Protein AF-A0A957C5K9-F1 (afdb_monomer_lite)

Structure (mmCIF, N/CA/C/O backbone):
data_AF-A0A957C5K9-F1
#
_entry.id   AF-A0A957C5K9-F1
#
loop_
_atom_site.group_PDB
_atom_site.id
_atom_site.type_symbol
_atom_site.label_atom_id
_atom_site.label_alt_id
_atom_site.label_comp_id
_atom_site.label_asym_id
_atom_site.label_entity_id
_atom_site.label_seq_id
_atom_site.pdbx_PDB_ins_code
_atom_site.Cartn_x
_atom_site.Cartn_y
_atom_site.Cartn_z
_atom_site.occupancy
_atom_site.B_iso_or_equiv
_atom_site.auth_seq_id
_atom_site.auth_comp_id
_atom_site.auth_asym_id
_atom_site.auth_atom_id
_atom_site.pdbx_PDB_model_num
ATOM 1 N N . MET A 1 1 ? -28.177 -27.357 26.920 1.00 51.41 1 MET A N 1
ATOM 2 C CA . MET A 1 1 ? -28.245 -25.905 26.626 1.00 51.41 1 MET A CA 1
ATOM 3 C C . MET A 1 1 ? -26.889 -25.196 26.769 1.00 51.41 1 MET A C 1
ATOM 5 O O . MET A 1 1 ? -26.752 -24.109 26.233 1.00 51.41 1 MET A O 1
ATOM 9 N N . SER A 1 2 ? -25.872 -25.814 27.389 1.00 57.94 2 SER A N 1
ATOM 10 C CA . SER A 1 2 ? -24.494 -25.291 27.489 1.00 57.94 2 SER A CA 1
ATOM 11 C C . SER A 1 2 ? -23.661 -25.405 26.199 1.00 57.94 2 SER A C 1
ATOM 13 O O . SER A 1 2 ? -22.759 -24.606 25.978 1.00 57.94 2 SER A O 1
ATOM 15 N N . THR A 1 3 ? -23.990 -26.342 25.308 1.00 59.78 3 THR A N 1
ATOM 16 C CA . THR A 1 3 ? -23.179 -26.663 24.117 1.00 59.78 3 THR A CA 1
ATOM 17 C C . THR A 1 3 ? -23.211 -25.593 23.018 1.00 59.78 3 THR A C 1
ATOM 19 O O . THR A 1 3 ? -22.262 -25.472 22.250 1.00 59.78 3 THR A O 1
ATOM 22 N N . LEU A 1 4 ? -24.269 -24.775 22.947 1.00 53.22 4 LEU A N 1
ATOM 23 C CA . LEU A 1 4 ? -24.373 -23.679 21.971 1.00 53.22 4 LEU A CA 1
ATOM 24 C C . LEU A 1 4 ? -23.570 -22.439 22.382 1.00 53.22 4 LEU A C 1
ATOM 26 O O . LEU A 1 4 ? -22.994 -21.781 21.521 1.00 53.22 4 LEU A O 1
ATOM 30 N N . GLN A 1 5 ? -23.490 -22.130 23.680 1.00 55.09 5 GLN A N 1
ATOM 31 C CA . GLN A 1 5 ? -22.622 -21.052 24.165 1.00 55.09 5 GLN A CA 1
ATOM 32 C C . GLN A 1 5 ? -21.148 -21.414 23.974 1.00 55.09 5 GLN A C 1
ATOM 34 O O . GLN A 1 5 ? -20.368 -20.584 23.519 1.00 55.09 5 GLN A O 1
ATOM 39 N N . GLU A 1 6 ? -20.780 -22.668 24.231 1.00 53.88 6 GLU A N 1
ATOM 40 C CA . GLU A 1 6 ? -19.409 -23.148 24.057 1.00 53.88 6 GLU A CA 1
ATOM 41 C C . GLU A 1 6 ? -18.960 -23.107 22.583 1.00 53.88 6 GLU A C 1
ATOM 43 O O . GLU A 1 6 ? -17.854 -22.657 22.288 1.00 53.88 6 GLU A O 1
ATOM 48 N N . ALA A 1 7 ? -19.848 -23.435 21.636 1.00 55.22 7 ALA A N 1
ATOM 49 C CA . ALA A 1 7 ? -19.574 -23.331 20.197 1.00 55.22 7 ALA A CA 1
ATOM 50 C C . ALA A 1 7 ? -19.423 -21.881 19.686 1.00 55.22 7 ALA A C 1
ATOM 52 O O . ALA A 1 7 ? -18.694 -21.637 18.725 1.00 55.22 7 ALA A O 1
ATOM 53 N N . ILE A 1 8 ? -20.073 -20.903 20.327 1.00 52.47 8 ILE A N 1
ATOM 54 C CA . ILE A 1 8 ? -19.923 -19.474 19.991 1.00 52.47 8 ILE A CA 1
ATOM 55 C C . ILE A 1 8 ? -18.587 -18.918 20.518 1.00 52.47 8 ILE A C 1
ATOM 57 O O . ILE A 1 8 ? -18.039 -17.975 19.947 1.00 52.47 8 ILE A O 1
ATOM 61 N N . HIS A 1 9 ? -18.026 -19.511 21.575 1.00 53.16 9 HIS A N 1
ATOM 62 C CA . HIS A 1 9 ? -16.775 -19.054 22.182 1.00 53.16 9 HIS A CA 1
ATOM 63 C C . HIS A 1 9 ? -15.502 -19.641 21.549 1.00 53.16 9 HIS A C 1
ATOM 65 O O . HIS A 1 9 ? -14.434 -19.050 21.710 1.00 53.16 9 HIS A O 1
ATOM 71 N N . THR A 1 10 ? -15.577 -20.754 20.813 1.00 55.69 10 THR A N 1
ATOM 72 C CA . THR A 1 10 ? -14.383 -21.454 20.298 1.00 55.69 10 THR A CA 1
ATOM 73 C C . THR A 1 10 ? -13.853 -20.915 18.967 1.00 55.69 10 THR A C 1
ATOM 75 O O . THR A 1 10 ? -12.652 -21.017 18.702 1.00 55.69 10 THR A O 1
ATOM 78 N N . HIS A 1 11 ? -14.678 -20.257 18.146 1.00 55.53 11 HIS A N 1
ATOM 79 C CA . HIS A 1 11 ? -14.214 -19.652 16.895 1.00 55.53 11 HIS A CA 1
ATOM 80 C C . HIS A 1 11 ? -13.715 -18.213 17.095 1.00 55.53 11 HIS A C 1
ATOM 82 O O . HIS A 1 11 ? -14.386 -17.237 16.765 1.00 55.53 11 HIS A O 1
ATOM 88 N N . TYR A 1 12 ? -12.462 -18.065 17.542 1.00 54.81 12 TYR A N 1
ATOM 89 C CA . TYR A 1 12 ? -11.743 -16.776 17.545 1.00 54.81 12 TYR A CA 1
ATOM 90 C C . TYR A 1 12 ? -11.748 -16.077 16.170 1.00 54.81 12 TYR A C 1
ATOM 92 O O . TYR A 1 12 ? -11.656 -14.850 16.078 1.00 54.81 12 TYR A O 1
ATOM 100 N N . THR A 1 13 ? -11.863 -16.857 15.092 1.00 59.84 13 THR A N 1
ATOM 101 C CA . THR A 1 13 ? -11.887 -16.386 13.704 1.00 59.84 13 THR A CA 1
ATOM 102 C C . THR A 1 13 ? -13.227 -15.781 13.280 1.00 59.84 13 THR A C 1
ATOM 104 O O . THR A 1 13 ? -13.220 -14.877 12.432 1.00 59.84 13 THR A O 1
ATOM 107 N N . ASP A 1 14 ? -14.337 -16.207 13.895 1.00 66.94 14 ASP A N 1
ATOM 108 C CA . ASP A 1 14 ? -15.711 -15.771 13.603 1.00 66.94 14 ASP A CA 1
ATOM 109 C C . ASP A 1 14 ? -16.241 -14.822 14.674 1.00 66.94 14 ASP A C 1
ATOM 111 O O . ASP A 1 14 ? -17.331 -14.961 15.220 1.00 66.94 14 ASP A O 1
ATOM 115 N N . ASN A 1 15 ? -15.453 -13.787 14.956 1.00 72.12 15 ASN A N 1
ATOM 116 C CA . ASN A 1 15 ? -15.904 -12.708 15.814 1.00 72.12 15 ASN A CA 1
ATOM 117 C C . ASN A 1 15 ? -16.995 -11.881 15.084 1.00 72.12 15 ASN A C 1
ATOM 119 O O . ASN A 1 15 ? -16.695 -11.264 14.054 1.00 72.12 15 ASN A O 1
ATOM 123 N N . PRO A 1 16 ? -18.240 -11.791 15.594 1.00 75.69 16 PRO A N 1
ATOM 124 C CA . PRO A 1 16 ? -19.309 -11.013 14.957 1.00 75.69 16 PRO A CA 1
ATOM 125 C C . PRO A 1 16 ? -18.971 -9.517 14.845 1.00 75.69 16 PRO A C 1
ATOM 127 O O . PRO A 1 16 ? -19.389 -8.848 13.896 1.00 75.69 16 PRO A O 1
ATOM 130 N N . ILE A 1 17 ? -18.136 -8.997 15.752 1.00 76.69 17 ILE A N 1
ATOM 131 C CA . ILE A 1 17 ? -17.638 -7.613 15.720 1.00 76.69 17 ILE A CA 1
ATOM 132 C C . ILE A 1 17 ? -16.781 -7.388 14.468 1.00 76.69 17 ILE A C 1
ATOM 134 O O . ILE A 1 17 ? -16.929 -6.377 13.781 1.00 76.69 17 ILE A O 1
ATOM 138 N N . ARG A 1 18 ? -15.939 -8.368 14.111 1.00 78.94 18 ARG A N 1
ATOM 139 C CA . ARG A 1 18 ? -15.089 -8.316 12.912 1.00 78.94 18 ARG A CA 1
ATOM 140 C C . ARG A 1 18 ? -15.935 -8.197 11.643 1.00 78.94 18 ARG A C 1
ATOM 142 O O . ARG A 1 18 ? -15.620 -7.388 10.774 1.00 78.94 18 ARG A O 1
ATOM 149 N N . TRP A 1 19 ? -17.001 -8.989 11.531 1.00 78.44 19 TRP A N 1
ATOM 150 C CA . TRP A 1 19 ? -17.900 -8.971 10.371 1.00 78.44 19 TRP A CA 1
ATOM 151 C C . TRP A 1 19 ? -18.639 -7.644 10.223 1.00 78.44 19 TRP A C 1
ATOM 153 O O . TRP A 1 19 ? -18.680 -7.085 9.123 1.00 78.44 19 TRP A O 1
ATOM 163 N N . ARG A 1 20 ? -19.162 -7.105 11.332 1.00 81.88 20 ARG A N 1
ATOM 164 C CA . ARG A 1 20 ? -19.795 -5.782 11.353 1.00 81.88 20 ARG A CA 1
ATOM 165 C C . ARG A 1 20 ? -18.835 -4.708 10.843 1.00 81.88 20 ARG A C 1
ATOM 167 O O . ARG A 1 20 ? -19.221 -3.922 9.980 1.00 81.88 20 ARG A O 1
ATOM 174 N N . GLU A 1 21 ? -17.589 -4.731 11.309 1.00 80.44 21 GLU A N 1
ATOM 175 C CA . GLU A 1 21 ? -16.584 -3.724 10.961 1.00 80.44 21 GLU A CA 1
ATOM 176 C C . GLU A 1 21 ? -16.173 -3.771 9.483 1.00 80.44 21 GLU A C 1
ATOM 178 O O . GLU A 1 21 ? -16.050 -2.747 8.812 1.00 80.44 21 GLU A O 1
ATOM 183 N N . ILE A 1 22 ? -16.036 -4.973 8.918 1.00 83.19 22 ILE A N 1
ATOM 184 C CA . ILE A 1 22 ? -15.736 -5.130 7.489 1.00 83.19 22 ILE A CA 1
ATOM 185 C C . ILE A 1 22 ? -16.846 -4.509 6.632 1.00 83.19 22 ILE A C 1
ATOM 187 O O . ILE A 1 22 ? -16.560 -3.855 5.625 1.00 83.19 22 ILE A O 1
ATOM 191 N N . LEU A 1 23 ? -18.112 -4.712 7.007 1.00 83.12 23 LEU A N 1
ATOM 192 C CA . LEU A 1 23 ? -19.259 -4.203 6.255 1.00 83.12 23 LEU A CA 1
ATOM 193 C C . LEU A 1 23 ? -19.397 -2.680 6.364 1.00 83.12 23 LEU A C 1
ATOM 195 O O . LEU A 1 23 ? -19.693 -2.026 5.359 1.00 83.12 23 LEU A O 1
ATOM 199 N N . THR A 1 24 ? -19.170 -2.104 7.548 1.00 83.31 24 THR A N 1
ATOM 200 C CA . THR A 1 24 ? -19.265 -0.652 7.771 1.00 83.31 24 THR A CA 1
ATOM 201 C C . THR A 1 24 ? -18.152 0.098 7.047 1.00 83.31 24 THR A C 1
ATOM 203 O O . THR A 1 24 ? -18.441 1.047 6.313 1.00 83.31 24 THR A O 1
ATOM 206 N N . LEU A 1 25 ? -16.903 -0.354 7.175 1.00 79.94 25 LEU A N 1
ATOM 207 C CA . LEU A 1 25 ? -15.748 0.316 6.577 1.00 79.94 25 LEU A CA 1
ATOM 208 C C . LEU A 1 25 ? -15.703 0.161 5.050 1.00 79.94 25 LEU A C 1
ATOM 210 O O . LEU A 1 25 ? -15.342 1.101 4.339 1.00 79.94 25 LEU A O 1
ATOM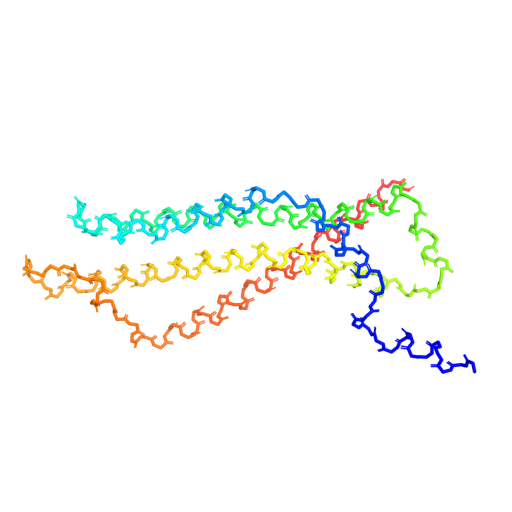 214 N N . ARG A 1 26 ? -16.136 -0.985 4.496 1.00 78.69 26 ARG A N 1
ATOM 215 C CA . ARG A 1 26 ? -16.195 -1.173 3.031 1.00 78.69 26 ARG A CA 1
ATOM 216 C C . ARG A 1 26 ? -17.117 -0.172 2.338 1.00 78.69 26 ARG A C 1
ATOM 218 O O . ARG A 1 26 ? -16.832 0.210 1.204 1.00 78.69 26 ARG A O 1
ATOM 225 N N . ARG A 1 27 ? -18.199 0.267 2.990 1.00 77.75 27 ARG A N 1
ATOM 226 C CA . ARG A 1 27 ? -19.137 1.250 2.416 1.00 77.75 27 ARG A CA 1
ATOM 227 C C . ARG A 1 27 ? -18.529 2.646 2.281 1.00 77.75 27 ARG A C 1
ATOM 229 O O . ARG A 1 27 ? -18.914 3.372 1.374 1.00 77.75 27 ARG A O 1
ATOM 236 N N . GLN A 1 28 ? -17.567 3.002 3.131 1.00 71.44 28 GLN A N 1
ATOM 237 C CA . GLN A 1 28 ? -16.897 4.308 3.102 1.00 71.44 28 GLN A CA 1
ATOM 238 C C . GLN A 1 28 ? -15.787 4.393 2.039 1.00 71.44 28 GLN A C 1
ATOM 240 O O . GLN A 1 28 ? -15.214 5.455 1.801 1.00 71.44 28 GLN A O 1
ATOM 245 N N . ARG A 1 29 ? -15.470 3.282 1.362 1.00 73.19 29 ARG A N 1
ATOM 246 C CA . ARG A 1 29 ? -14.399 3.226 0.365 1.00 73.19 29 ARG A CA 1
ATOM 247 C C . ARG A 1 29 ? -14.863 3.832 -0.964 1.00 73.19 29 ARG A C 1
ATOM 249 O O . ARG A 1 29 ? -15.688 3.254 -1.670 1.00 73.19 29 ARG A O 1
ATOM 256 N N . GLY A 1 30 ? -14.275 4.967 -1.347 1.00 80.50 30 GLY A N 1
ATOM 257 C CA . GLY A 1 30 ? -14.478 5.574 -2.666 1.00 80.50 30 GLY A CA 1
ATOM 258 C C . GLY A 1 30 ? -14.076 4.623 -3.802 1.00 80.50 30 GLY A C 1
ATOM 259 O O . GLY A 1 30 ? -12.890 4.360 -4.008 1.00 80.50 30 GLY A O 1
ATOM 260 N N . LYS A 1 31 ? -15.064 4.098 -4.540 1.00 81.62 31 LYS A N 1
ATOM 261 C CA . LYS A 1 31 ? -14.859 3.122 -5.630 1.00 81.62 31 LYS A CA 1
ATOM 262 C C . LYS A 1 31 ? -14.071 3.709 -6.807 1.00 81.62 31 LYS A C 1
ATOM 264 O O . LYS A 1 31 ? -13.241 3.021 -7.394 1.00 81.62 31 LYS A O 1
ATOM 269 N N . TRP A 1 32 ? -14.319 4.977 -7.134 1.00 84.94 32 TRP A N 1
ATOM 270 C CA . TRP A 1 32 ? -13.689 5.667 -8.263 1.00 84.94 32 TRP A CA 1
ATOM 271 C C . TRP A 1 32 ? -12.207 5.945 -8.044 1.00 84.94 32 TRP A C 1
ATOM 273 O O . TRP A 1 32 ? -11.415 5.704 -8.948 1.00 84.94 32 TRP A O 1
ATOM 283 N N . PHE A 1 33 ? -11.829 6.340 -6.826 1.00 83.62 33 PHE A N 1
ATOM 284 C CA . PHE A 1 33 ? -10.427 6.517 -6.450 1.00 83.62 33 PHE A CA 1
ATOM 285 C C . PHE A 1 33 ? -9.611 5.247 -6.732 1.00 83.62 33 PHE A C 1
ATOM 287 O O . PHE A 1 33 ? -8.553 5.301 -7.344 1.00 83.62 33 PHE A O 1
ATOM 294 N N . TRP A 1 34 ? -10.155 4.083 -6.369 1.00 82.69 34 TRP A N 1
ATOM 295 C CA . TRP A 1 34 ? -9.497 2.796 -6.591 1.00 82.69 34 TRP A CA 1
ATOM 296 C C . TRP A 1 34 ? -9.317 2.437 -8.062 1.00 82.69 34 TRP A C 1
ATOM 298 O O . TRP A 1 34 ? -8.247 1.985 -8.460 1.00 82.69 34 TRP A O 1
ATOM 308 N N . ARG A 1 35 ? -10.346 2.667 -8.879 1.00 87.31 35 ARG A N 1
ATOM 309 C CA . ARG A 1 35 ? -10.270 2.429 -10.326 1.00 87.31 35 ARG A CA 1
ATOM 310 C C . ARG A 1 35 ? -9.239 3.339 -10.989 1.00 87.31 35 ARG A C 1
ATOM 312 O O . ARG A 1 35 ? -8.472 2.866 -11.820 1.00 87.31 35 ARG A O 1
ATOM 319 N N . PHE A 1 36 ? -9.197 4.607 -10.582 1.00 89.56 36 PHE A N 1
ATOM 320 C CA . PHE A 1 36 ? -8.235 5.577 -11.092 1.00 89.56 36 PHE A CA 1
ATOM 321 C C . PHE A 1 36 ? -6.795 5.185 -10.747 1.00 89.56 36 PHE A C 1
ATOM 323 O O . PHE A 1 36 ? -5.963 5.108 -11.643 1.00 89.56 36 PHE A O 1
ATOM 330 N N . MET A 1 37 ? -6.513 4.861 -9.480 1.00 89.00 37 MET A N 1
ATOM 331 C CA . MET A 1 37 ? -5.162 4.483 -9.045 1.00 89.00 37 MET A CA 1
ATOM 332 C C . MET A 1 37 ? -4.649 3.231 -9.763 1.00 89.00 37 MET A C 1
ATOM 334 O O . MET A 1 37 ? -3.513 3.217 -10.233 1.00 89.00 37 MET A O 1
ATOM 338 N N . VAL A 1 38 ? -5.493 2.201 -9.897 1.00 89.62 38 VAL A N 1
ATOM 339 C CA . VAL A 1 38 ? -5.133 0.974 -10.623 1.00 89.62 38 VAL A CA 1
ATOM 340 C C . VAL A 1 38 ? -4.872 1.278 -12.099 1.00 89.62 38 VAL A C 1
ATOM 342 O O . VAL A 1 38 ? -3.818 0.904 -12.609 1.00 89.62 38 VAL A O 1
ATOM 345 N N . GLY A 1 39 ? -5.774 2.008 -12.763 1.00 91.06 39 GLY A N 1
ATOM 346 C CA . GLY A 1 39 ? -5.613 2.385 -14.169 1.00 91.06 39 GLY A CA 1
ATOM 347 C C . GLY A 1 39 ? -4.353 3.215 -14.419 1.00 91.06 39 GLY A C 1
ATOM 348 O O . GLY A 1 39 ? -3.597 2.919 -15.338 1.00 91.06 39 GLY A O 1
ATOM 349 N N . PHE A 1 40 ? -4.077 4.193 -13.556 1.00 91.56 40 PHE A N 1
ATOM 350 C CA . PHE A 1 40 ? -2.881 5.027 -13.638 1.00 91.56 40 PHE A CA 1
ATOM 351 C C . PHE A 1 40 ? -1.595 4.213 -13.439 1.00 91.56 40 PHE A C 1
ATOM 353 O O . PHE A 1 40 ? -0.656 4.346 -14.221 1.00 91.56 40 PHE A O 1
ATOM 360 N N . SER A 1 41 ? -1.565 3.310 -12.450 1.00 91.19 41 SER A N 1
ATOM 361 C CA . SER A 1 41 ? -0.410 2.428 -12.230 1.00 91.19 41 SER A CA 1
ATOM 362 C C . SER A 1 41 ? -0.160 1.470 -13.400 1.00 91.19 41 SER A C 1
ATOM 364 O O . SER A 1 41 ? 0.990 1.268 -13.785 1.00 91.19 41 SER A O 1
ATOM 366 N N . ALA A 1 42 ? -1.223 0.931 -14.007 1.00 92.44 42 ALA A N 1
ATOM 367 C CA . ALA A 1 42 ? -1.114 0.076 -15.184 1.00 92.44 42 ALA A CA 1
ATOM 368 C C . ALA A 1 42 ? -0.590 0.856 -16.396 1.00 92.44 42 ALA A C 1
ATOM 370 O O . ALA A 1 42 ? 0.272 0.357 -17.112 1.00 92.44 42 ALA A O 1
ATOM 371 N N . LEU A 1 43 ? -1.054 2.096 -16.589 1.00 92.12 43 LEU A N 1
ATOM 372 C CA . LEU A 1 43 ? -0.577 2.963 -17.664 1.00 92.12 43 LEU A CA 1
ATOM 373 C C . LEU A 1 43 ? 0.928 3.204 -17.529 1.00 92.12 43 LEU A C 1
ATOM 375 O O . LEU A 1 43 ? 1.647 2.948 -18.487 1.00 92.12 43 LEU A O 1
ATOM 379 N N . ILE A 1 44 ? 1.410 3.592 -16.339 1.00 90.94 44 ILE A N 1
ATOM 380 C CA . ILE A 1 44 ? 2.847 3.800 -16.089 1.00 90.94 44 ILE A CA 1
ATOM 381 C C . ILE A 1 44 ? 3.659 2.547 -16.434 1.00 90.94 44 ILE A C 1
ATOM 383 O O . ILE A 1 44 ? 4.687 2.659 -17.096 1.00 90.94 44 ILE A O 1
ATOM 387 N N . MET A 1 45 ? 3.200 1.356 -16.035 1.00 90.50 45 MET A N 1
ATOM 388 C CA . MET A 1 45 ? 3.910 0.112 -16.358 1.00 90.50 45 MET A CA 1
ATOM 389 C C . MET A 1 45 ? 3.959 -0.194 -17.856 1.00 90.50 45 MET A C 1
ATOM 391 O O . MET A 1 45 ? 4.881 -0.868 -18.298 1.00 90.50 45 MET A O 1
ATOM 395 N N . LEU A 1 46 ? 2.991 0.274 -18.641 1.00 90.50 46 LEU A N 1
ATOM 396 C CA . LEU A 1 46 ? 2.939 0.006 -20.077 1.00 90.50 46 LEU A CA 1
ATOM 397 C C . LEU A 1 46 ? 3.739 1.014 -20.911 1.00 90.50 46 LEU A C 1
ATOM 399 O O . LEU A 1 46 ? 3.965 0.749 -22.089 1.00 90.50 46 LEU A O 1
ATOM 403 N N . ILE A 1 47 ? 4.212 2.128 -20.338 1.00 87.94 47 ILE A N 1
ATOM 404 C CA . ILE A 1 47 ? 4.919 3.185 -21.088 1.00 87.94 47 ILE A CA 1
ATOM 405 C C . ILE A 1 47 ? 6.105 2.645 -21.910 1.00 87.94 47 ILE A C 1
ATOM 407 O O . ILE A 1 47 ? 6.140 2.921 -23.110 1.00 87.94 47 ILE A O 1
ATOM 411 N N . PRO A 1 48 ? 7.043 1.844 -21.358 1.00 83.88 48 PRO A N 1
ATOM 412 C CA . PRO A 1 48 ? 8.184 1.350 -22.134 1.00 83.88 48 PRO A CA 1
ATOM 413 C C . PRO A 1 48 ? 7.777 0.419 -23.275 1.00 83.88 48 PRO A C 1
ATOM 415 O O . PRO A 1 48 ? 8.447 0.369 -24.299 1.00 83.88 48 PRO A O 1
ATOM 418 N N . VAL A 1 49 ? 6.675 -0.315 -23.096 1.00 85.75 49 VAL A N 1
ATOM 419 C CA . VAL A 1 49 ? 6.148 -1.247 -24.099 1.00 85.75 49 VAL A CA 1
ATOM 420 C C . VAL A 1 49 ? 5.471 -0.479 -25.233 1.00 85.75 49 VAL A C 1
ATOM 422 O O . VAL A 1 49 ? 5.666 -0.805 -26.396 1.00 85.75 49 VAL A O 1
ATOM 425 N N . LEU A 1 50 ? 4.698 0.559 -24.903 1.00 85.62 50 LEU A N 1
ATOM 426 C CA . LEU A 1 50 ? 3.939 1.345 -25.878 1.00 85.62 50 LEU A CA 1
ATOM 427 C C . LEU A 1 50 ? 4.815 2.305 -26.691 1.00 85.62 50 LEU A C 1
ATOM 429 O O . LEU A 1 50 ? 4.481 2.614 -27.831 1.00 85.62 50 LEU A O 1
ATOM 433 N N . TRP A 1 51 ? 5.910 2.801 -26.112 1.00 80.44 51 TRP A N 1
ATOM 434 C CA . TRP A 1 51 ? 6.797 3.786 -26.746 1.00 80.44 51 TRP A CA 1
ATOM 435 C C . TRP A 1 51 ? 8.165 3.239 -27.136 1.00 80.44 51 TRP A C 1
ATOM 437 O O . TRP A 1 51 ? 9.040 4.015 -27.525 1.00 80.44 51 TRP A O 1
ATOM 447 N N . GLY A 1 52 ? 8.345 1.921 -27.062 1.00 67.31 52 GLY A N 1
ATOM 448 C CA . GLY A 1 52 ? 9.636 1.289 -27.295 1.00 67.31 52 GLY A CA 1
ATOM 449 C C . GLY A 1 52 ? 10.232 1.540 -28.683 1.00 67.31 52 GLY A C 1
ATOM 450 O O . GLY A 1 52 ? 11.452 1.603 -28.804 1.00 67.31 52 GLY A O 1
ATOM 451 N N . ASP A 1 53 ? 9.380 1.769 -29.686 1.00 67.62 53 ASP A N 1
ATOM 452 C CA . ASP A 1 53 ? 9.798 2.023 -31.071 1.00 67.62 53 ASP A CA 1
ATOM 453 C C . ASP A 1 53 ? 9.938 3.522 -31.407 1.00 67.62 53 ASP A C 1
ATOM 455 O O . ASP A 1 53 ? 10.600 3.881 -32.380 1.00 67.62 53 ASP A O 1
ATOM 459 N N . ALA A 1 54 ? 9.311 4.413 -30.627 1.00 58.62 54 ALA A N 1
ATOM 460 C CA . ALA A 1 54 ? 9.183 5.841 -30.951 1.00 58.62 54 ALA A CA 1
ATOM 461 C C . ALA A 1 54 ? 10.177 6.742 -30.196 1.00 58.62 54 ALA A C 1
ATOM 463 O O . ALA A 1 54 ? 10.625 7.760 -30.724 1.00 58.62 54 ALA A O 1
ATOM 464 N N . LEU A 1 55 ? 10.527 6.382 -28.959 1.00 58.69 55 LEU A N 1
ATOM 465 C CA . LEU A 1 55 ? 11.589 7.016 -28.175 1.00 58.69 55 LEU A CA 1
ATOM 466 C C . LEU A 1 55 ? 12.815 6.103 -28.181 1.00 58.69 55 LEU A C 1
ATOM 468 O O . LEU A 1 55 ? 12.690 4.898 -28.379 1.00 58.69 55 LEU A O 1
ATOM 472 N N . LYS A 1 56 ? 14.012 6.639 -27.900 1.00 71.94 56 LYS A N 1
ATOM 473 C CA . LYS A 1 56 ? 15.149 5.777 -27.548 1.00 71.94 56 LYS A CA 1
ATOM 474 C C . LYS A 1 56 ? 14.687 4.910 -26.376 1.00 71.94 56 LYS A C 1
ATOM 476 O O . LYS A 1 56 ? 14.473 5.432 -25.288 1.00 71.94 56 LYS A O 1
ATOM 481 N N . PHE A 1 57 ? 14.498 3.612 -26.603 1.00 74.38 57 PHE A N 1
ATOM 482 C CA . PHE A 1 57 ? 13.916 2.645 -25.659 1.00 74.38 57 PHE A CA 1
ATOM 483 C C . PHE A 1 57 ? 14.449 2.797 -24.217 1.00 74.38 57 PHE A C 1
ATOM 485 O O . PHE A 1 57 ? 13.704 2.756 -23.237 1.00 74.38 57 PHE A O 1
ATOM 492 N N . ARG A 1 58 ? 15.747 3.095 -24.098 1.00 75.38 58 ARG A N 1
ATOM 493 C CA . ARG A 1 58 ? 16.457 3.398 -22.847 1.00 75.38 58 ARG A CA 1
ATOM 494 C C . ARG A 1 58 ? 15.902 4.601 -22.065 1.00 75.38 58 ARG A C 1
ATOM 496 O O . ARG A 1 58 ? 15.841 4.559 -20.832 1.00 75.38 58 ARG A O 1
ATOM 503 N N . ASP A 1 59 ? 15.509 5.668 -22.750 1.00 82.19 59 ASP A N 1
ATOM 504 C CA . ASP A 1 59 ? 14.970 6.882 -22.127 1.00 82.19 59 ASP A CA 1
ATOM 505 C C . ASP A 1 59 ? 13.574 6.601 -21.549 1.00 82.19 59 ASP A C 1
ATOM 507 O O . ASP A 1 59 ? 13.269 7.013 -20.427 1.00 82.19 59 ASP A O 1
ATOM 511 N N . ALA A 1 60 ? 12.760 5.802 -22.252 1.00 83.81 60 ALA A N 1
ATOM 512 C CA . ALA A 1 60 ? 11.442 5.372 -21.781 1.00 83.81 60 ALA A CA 1
ATOM 513 C C . ALA A 1 60 ? 11.523 4.481 -20.524 1.00 83.81 60 ALA A C 1
ATOM 515 O O . ALA A 1 60 ? 10.722 4.641 -19.598 1.00 83.81 60 ALA A O 1
ATOM 516 N N . PHE A 1 61 ? 12.517 3.588 -20.446 1.00 84.62 61 PHE A N 1
ATOM 517 C CA . PHE A 1 61 ? 12.804 2.792 -19.244 1.00 84.62 61 PHE A CA 1
ATOM 518 C C . PHE A 1 61 ? 13.171 3.667 -18.046 1.00 84.62 61 PHE A C 1
ATOM 520 O O . PHE A 1 61 ? 12.592 3.534 -16.965 1.00 84.62 61 PHE A O 1
ATOM 527 N N . SER A 1 62 ? 14.113 4.589 -18.254 1.00 86.81 62 SER A N 1
ATOM 528 C CA . SER A 1 62 ? 14.611 5.481 -17.203 1.00 86.81 62 SER A CA 1
ATOM 529 C C . SER A 1 62 ? 13.486 6.363 -16.651 1.00 86.81 62 SER A C 1
ATOM 531 O O . SER A 1 62 ? 13.324 6.481 -15.434 1.00 86.81 62 SER A O 1
ATOM 533 N N . PHE A 1 63 ? 12.651 6.909 -17.541 1.00 89.56 63 PHE A N 1
ATOM 534 C CA . PHE A 1 63 ? 11.453 7.658 -17.167 1.00 89.56 63 PHE A CA 1
ATOM 535 C C . PHE A 1 63 ? 10.467 6.805 -16.359 1.00 89.56 63 PHE A C 1
ATOM 537 O O . PHE A 1 63 ? 9.974 7.244 -15.321 1.00 89.56 63 PHE A O 1
ATOM 544 N N . THR A 1 64 ? 10.206 5.572 -16.796 1.00 91.50 64 THR A N 1
ATOM 545 C CA . THR A 1 64 ? 9.236 4.680 -16.145 1.00 91.50 64 THR A CA 1
ATOM 546 C C . THR A 1 64 ? 9.663 4.304 -14.734 1.00 91.50 64 THR A C 1
ATOM 548 O O . THR A 1 64 ? 8.841 4.326 -13.821 1.00 91.50 64 THR A O 1
ATOM 551 N N . ILE A 1 65 ? 10.950 4.032 -14.514 1.00 92.31 65 ILE A N 1
ATOM 552 C CA . ILE A 1 65 ? 11.478 3.763 -13.171 1.00 92.31 65 ILE A CA 1
ATOM 553 C C . ILE A 1 65 ? 11.325 4.993 -12.280 1.00 92.31 65 ILE A C 1
ATOM 555 O O . ILE A 1 65 ? 10.817 4.870 -11.167 1.00 92.31 65 ILE A O 1
ATOM 559 N N . ALA A 1 66 ? 11.706 6.180 -12.762 1.00 93.44 66 ALA A N 1
ATOM 560 C CA . ALA A 1 66 ? 11.551 7.416 -11.998 1.00 93.44 66 ALA A CA 1
ATOM 561 C C . ALA A 1 66 ? 10.078 7.665 -11.624 1.00 93.44 66 ALA A C 1
ATOM 563 O O . ALA A 1 66 ? 9.766 7.929 -10.460 1.00 93.44 66 ALA A O 1
ATOM 564 N N . ALA A 1 67 ? 9.163 7.496 -12.582 1.00 94.00 67 ALA A N 1
ATOM 565 C CA . ALA A 1 67 ? 7.726 7.621 -12.362 1.00 94.00 67 ALA A CA 1
ATOM 566 C C . ALA A 1 67 ? 7.201 6.590 -11.349 1.00 94.00 67 ALA A C 1
ATOM 568 O O . ALA A 1 67 ? 6.433 6.951 -10.457 1.00 94.00 67 ALA A O 1
ATOM 569 N N . LEU A 1 68 ? 7.637 5.329 -11.431 1.00 94.44 68 LEU A N 1
ATOM 570 C CA . LEU A 1 68 ? 7.260 4.280 -10.481 1.00 94.44 68 LEU A CA 1
ATOM 571 C C . LEU A 1 68 ? 7.795 4.555 -9.076 1.00 94.44 68 LEU A C 1
ATOM 573 O O . LEU A 1 68 ? 7.062 4.372 -8.108 1.00 94.44 68 LEU A O 1
ATOM 577 N N . VAL A 1 69 ? 9.032 5.028 -8.931 1.00 95.12 69 VAL A N 1
ATOM 578 C CA . VAL A 1 69 ? 9.599 5.395 -7.624 1.00 95.12 69 VAL A CA 1
ATOM 579 C C . VAL A 1 69 ? 8.793 6.528 -6.987 1.00 95.12 69 VAL A C 1
ATOM 581 O O . VAL A 1 69 ? 8.381 6.409 -5.833 1.00 95.12 69 VAL A O 1
ATOM 584 N N . ILE A 1 70 ? 8.486 7.585 -7.744 1.00 95.69 70 ILE A N 1
ATOM 585 C CA . ILE A 1 70 ? 7.638 8.689 -7.265 1.00 95.69 70 ILE A CA 1
ATOM 586 C C . ILE A 1 70 ? 6.248 8.165 -6.886 1.00 95.69 70 ILE A C 1
ATOM 588 O O . ILE A 1 70 ? 5.744 8.463 -5.800 1.00 95.69 70 ILE A O 1
ATOM 592 N N . ALA A 1 71 ? 5.648 7.338 -7.745 1.00 94.12 71 ALA A N 1
ATOM 593 C CA . ALA A 1 71 ? 4.349 6.735 -7.491 1.00 94.12 71 ALA A CA 1
ATOM 594 C C . ALA A 1 71 ? 4.355 5.874 -6.219 1.00 94.12 71 ALA A C 1
ATOM 596 O O . ALA A 1 71 ? 3.406 5.972 -5.450 1.00 94.12 71 ALA A O 1
ATOM 597 N N . ASN A 1 72 ? 5.416 5.104 -5.939 1.00 94.88 72 ASN A N 1
ATOM 598 C CA . ASN A 1 72 ? 5.557 4.344 -4.691 1.00 94.88 72 ASN A CA 1
ATOM 599 C C . ASN A 1 72 ? 5.562 5.247 -3.466 1.00 94.88 72 ASN A C 1
ATOM 601 O O . ASN A 1 72 ? 4.869 4.943 -2.502 1.00 94.88 72 ASN A O 1
ATOM 605 N N . VAL A 1 73 ? 6.346 6.327 -3.483 1.00 95.75 73 VAL A N 1
ATOM 606 C CA . VAL A 1 73 ? 6.463 7.232 -2.332 1.00 95.75 73 VAL A CA 1
ATOM 607 C C . VAL A 1 73 ? 5.113 7.877 -2.035 1.00 95.75 73 VAL A C 1
ATOM 609 O O . VAL A 1 73 ? 4.637 7.834 -0.900 1.00 95.75 73 VAL A O 1
ATOM 612 N N . VAL A 1 74 ? 4.451 8.411 -3.064 1.00 95.12 74 VAL A N 1
ATOM 613 C CA . VAL A 1 74 ? 3.127 9.029 -2.923 1.00 95.12 74 VAL A CA 1
ATOM 614 C C . VAL A 1 74 ? 2.088 7.993 -2.481 1.00 95.12 74 VAL A C 1
ATOM 616 O O . VAL A 1 74 ? 1.345 8.228 -1.528 1.00 95.12 74 VAL A O 1
ATOM 619 N N . ALA A 1 75 ? 2.056 6.826 -3.129 1.00 93.69 75 ALA A N 1
ATOM 620 C CA . ALA A 1 75 ? 1.158 5.726 -2.794 1.00 93.69 75 ALA A CA 1
ATOM 621 C C . ALA A 1 75 ? 1.336 5.260 -1.348 1.00 93.69 75 ALA A C 1
ATOM 623 O O . ALA A 1 75 ? 0.350 5.094 -0.635 1.00 93.69 75 ALA A O 1
ATOM 624 N N . TYR A 1 76 ? 2.580 5.088 -0.907 1.00 95.19 76 TYR A N 1
ATOM 625 C CA . TYR A 1 76 ? 2.922 4.692 0.452 1.00 95.19 76 TYR A CA 1
ATOM 626 C C . TYR A 1 76 ? 2.359 5.683 1.470 1.00 95.19 76 TYR A C 1
ATOM 628 O O . TYR A 1 76 ? 1.606 5.283 2.356 1.00 95.19 76 TYR A O 1
ATOM 636 N N . VAL A 1 77 ? 2.631 6.982 1.304 1.00 95.69 77 VAL A N 1
ATOM 637 C CA . VAL A 1 77 ? 2.120 8.020 2.214 1.00 95.69 77 VAL A CA 1
ATOM 638 C C . VAL A 1 77 ? 0.591 7.999 2.270 1.00 95.69 77 VAL A C 1
ATOM 640 O O . VAL A 1 77 ? 0.011 8.018 3.357 1.00 95.69 77 VAL A O 1
ATOM 643 N N . LEU A 1 78 ? -0.075 7.900 1.117 1.00 93.38 78 LEU A N 1
ATOM 644 C CA . LEU A 1 78 ? -1.537 7.848 1.048 1.00 93.38 78 LEU A CA 1
ATOM 645 C C . LEU A 1 78 ? -2.113 6.601 1.731 1.00 93.38 78 LEU A C 1
ATOM 647 O O . LEU A 1 78 ? -3.089 6.710 2.476 1.00 93.38 78 LEU A O 1
ATOM 651 N N . VAL A 1 79 ? -1.527 5.424 1.498 1.00 93.44 79 VAL A N 1
ATOM 652 C CA . VAL A 1 79 ? -1.970 4.156 2.102 1.00 93.44 79 VAL A CA 1
ATOM 653 C C . VAL A 1 79 ? -1.758 4.175 3.615 1.00 93.44 79 VAL A C 1
ATOM 655 O O . VAL A 1 79 ? -2.662 3.784 4.359 1.00 93.44 79 VAL A O 1
ATOM 658 N N . VAL A 1 80 ? -0.615 4.687 4.078 1.00 94.44 80 VAL A N 1
ATOM 659 C CA . VAL A 1 80 ? -0.302 4.824 5.505 1.00 94.44 80 VAL A CA 1
ATOM 660 C C . VAL A 1 80 ? -1.318 5.734 6.189 1.00 94.44 80 VAL A C 1
ATOM 662 O O . VAL A 1 80 ? -2.020 5.283 7.098 1.00 94.44 80 VAL A O 1
ATOM 665 N N . LEU A 1 81 ? -1.476 6.968 5.696 1.00 93.94 81 LEU A N 1
ATOM 666 C CA . LEU A 1 81 ? -2.428 7.942 6.238 1.00 93.94 81 LEU A CA 1
ATOM 667 C C . LEU A 1 81 ? -3.848 7.383 6.261 1.00 93.94 81 LEU A C 1
ATOM 669 O O . LEU A 1 81 ? -4.534 7.452 7.280 1.00 93.94 81 LEU A O 1
ATOM 673 N N . ARG A 1 82 ? -4.286 6.769 5.159 1.00 91.00 8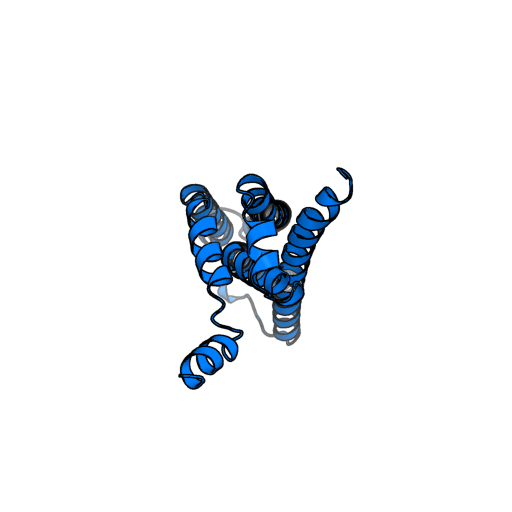2 ARG A N 1
ATOM 674 C CA . ARG A 1 82 ? -5.612 6.158 5.079 1.00 91.00 82 ARG A CA 1
ATOM 675 C C . ARG A 1 82 ? -5.790 5.046 6.106 1.00 91.00 82 ARG A C 1
ATOM 677 O O . ARG A 1 82 ? -6.858 4.963 6.712 1.00 91.00 82 ARG A O 1
ATOM 684 N N . GLY A 1 83 ? -4.785 4.193 6.295 1.00 91.75 83 GLY A N 1
ATOM 685 C CA . GLY A 1 83 ? -4.829 3.112 7.277 1.00 91.75 83 GLY A CA 1
ATOM 686 C C . GLY A 1 83 ? -5.014 3.638 8.699 1.00 91.75 83 GLY A C 1
ATOM 687 O O . GLY A 1 83 ? -5.921 3.185 9.398 1.00 91.75 83 GLY A O 1
ATOM 688 N N . VAL A 1 84 ? -4.235 4.654 9.086 1.0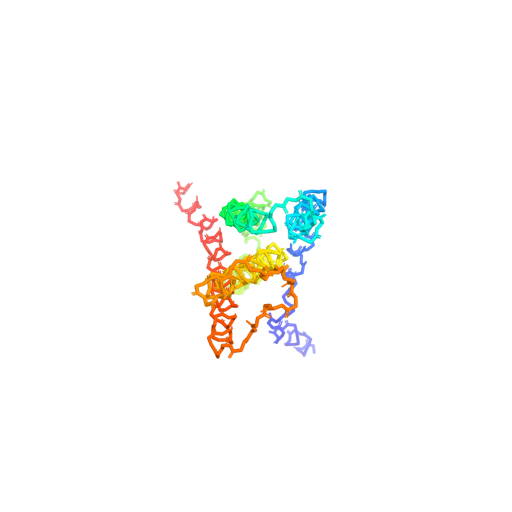0 93.25 84 VAL A N 1
ATOM 689 C CA . VAL A 1 84 ? -4.344 5.310 10.401 1.00 93.25 84 VAL A CA 1
ATOM 690 C C . VAL A 1 84 ? -5.710 5.966 10.595 1.00 93.25 84 VAL A C 1
ATOM 692 O O . VAL A 1 84 ? -6.343 5.769 11.635 1.00 93.25 84 VAL A O 1
ATOM 695 N 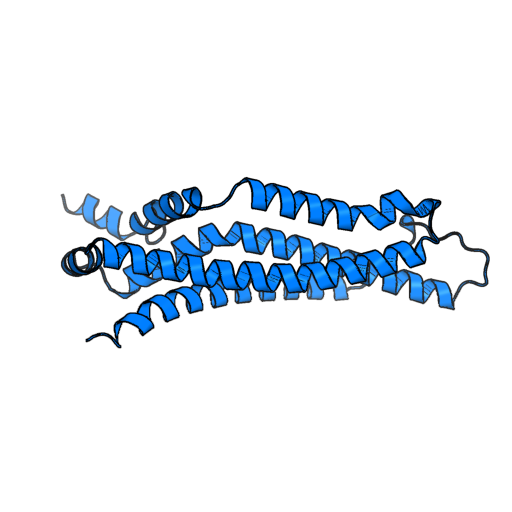N . LEU A 1 85 ? -6.188 6.717 9.598 1.00 91.62 85 LEU A N 1
ATOM 696 C CA . LEU A 1 85 ? -7.481 7.402 9.661 1.00 91.62 85 LEU A CA 1
ATOM 697 C C . LEU A 1 85 ? -8.637 6.406 9.778 1.00 91.62 85 LEU A C 1
ATOM 699 O O . LEU A 1 85 ? -9.461 6.530 10.676 1.00 91.62 85 LEU A O 1
ATOM 703 N N . THR A 1 86 ? -8.638 5.359 8.948 1.00 91.06 86 THR A N 1
ATOM 704 C CA . THR A 1 86 ? -9.677 4.314 8.966 1.00 91.06 86 THR A CA 1
ATOM 705 C C . THR A 1 86 ? -9.725 3.606 10.322 1.00 91.06 86 THR A C 1
ATOM 707 O O . THR A 1 86 ? -10.801 3.381 10.872 1.00 91.06 86 THR A O 1
ATOM 710 N N . 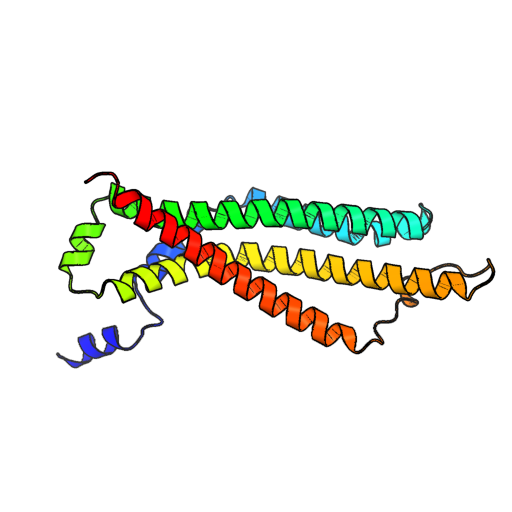ALA A 1 87 ? -8.560 3.280 10.888 1.00 90.94 87 ALA A N 1
ATOM 711 C CA . ALA A 1 87 ? -8.459 2.666 12.208 1.00 90.94 87 ALA A CA 1
ATOM 712 C C . ALA A 1 87 ? -8.957 3.590 13.331 1.00 90.94 87 ALA A C 1
ATOM 714 O O . ALA A 1 87 ? -9.635 3.148 14.259 1.00 90.94 87 ALA A O 1
ATOM 715 N N . THR A 1 88 ? -8.630 4.879 13.241 1.00 90.50 88 THR A N 1
ATOM 716 C CA . THR A 1 88 ? -9.046 5.881 14.225 1.00 90.50 88 THR A CA 1
ATOM 717 C C . THR A 1 88 ? -10.557 6.098 14.166 1.00 90.50 88 THR A C 1
ATOM 719 O O . THR A 1 88 ? -11.217 6.085 15.205 1.00 90.50 88 THR A O 1
ATOM 722 N N . ASP A 1 89 ? -11.121 6.233 12.966 1.00 89.25 89 ASP A N 1
ATOM 723 C CA . ASP A 1 89 ? -12.554 6.438 12.746 1.00 89.25 89 ASP A CA 1
ATOM 724 C C . ASP A 1 89 ? -13.388 5.255 13.249 1.00 89.25 89 ASP A C 1
ATOM 726 O O . ASP A 1 89 ? -14.433 5.461 13.870 1.00 89.25 89 ASP A O 1
ATOM 730 N N . ALA A 1 90 ? -12.894 4.024 13.074 1.00 88.38 90 ALA A N 1
ATOM 731 C CA . ALA A 1 90 ? -13.509 2.811 13.617 1.00 88.38 90 ALA A CA 1
ATOM 732 C C . ALA A 1 90 ? -13.690 2.859 15.148 1.00 88.38 90 ALA A C 1
ATOM 734 O O . ALA A 1 90 ? -14.654 2.317 15.692 1.00 88.38 90 ALA A O 1
ATOM 735 N N . ILE A 1 91 ? -12.770 3.513 15.861 1.00 88.69 91 ILE A N 1
ATOM 736 C CA . ILE A 1 91 ? -12.839 3.683 17.319 1.00 88.69 91 ILE A CA 1
ATOM 737 C C . ILE A 1 91 ? -13.711 4.887 17.681 1.00 88.69 91 ILE A C 1
ATOM 739 O O . ILE A 1 91 ? -14.551 4.802 18.575 1.00 88.69 91 ILE A O 1
ATOM 743 N N . GLN A 1 92 ? -13.538 6.015 16.988 1.00 86.75 92 GLN A N 1
ATOM 744 C CA . GLN A 1 92 ? -14.305 7.233 17.264 1.00 86.75 92 GLN A CA 1
ATOM 745 C C . GLN A 1 92 ? -15.805 7.042 17.024 1.00 86.75 92 GLN A C 1
ATOM 747 O O . GLN A 1 92 ? -16.620 7.616 17.744 1.00 86.75 92 GLN A O 1
ATOM 752 N N . ARG A 1 93 ? -16.183 6.213 16.048 1.00 85.88 93 ARG A N 1
ATOM 753 C CA . ARG A 1 93 ? -17.584 5.914 15.753 1.00 85.88 93 ARG A CA 1
ATOM 754 C C . ARG A 1 93 ? -18.285 5.218 16.915 1.00 85.88 93 ARG A C 1
ATOM 756 O O . ARG A 1 93 ? -19.353 5.652 17.325 1.00 85.88 93 ARG A O 1
ATOM 763 N N . GLU A 1 94 ? -17.660 4.202 17.501 1.00 85.94 94 GLU A N 1
ATOM 764 C CA . GLU A 1 94 ? -18.252 3.506 18.650 1.00 85.94 94 GLU A CA 1
ATOM 765 C C . GLU A 1 94 ? -18.356 4.380 19.896 1.00 85.94 94 GLU A C 1
ATOM 767 O O . GLU A 1 94 ? -19.288 4.205 20.685 1.00 85.94 94 GLU A O 1
ATOM 772 N N . ARG A 1 95 ? -17.429 5.335 20.046 1.00 82.50 95 ARG A N 1
ATOM 773 C CA . ARG A 1 95 ? -17.497 6.357 21.095 1.00 82.50 95 ARG A CA 1
ATOM 774 C C . ARG A 1 95 ? -18.670 7.297 20.887 1.00 82.50 95 ARG A C 1
ATOM 776 O O . ARG A 1 95 ? -19.396 7.567 21.830 1.00 82.50 95 ARG A O 1
ATOM 783 N N . ARG A 1 96 ? -18.859 7.787 19.660 1.00 83.62 96 ARG A N 1
ATOM 784 C CA . ARG A 1 96 ? -19.964 8.693 19.327 1.00 83.62 96 ARG A CA 1
ATOM 785 C C . ARG A 1 96 ? -21.327 8.046 19.572 1.00 83.62 96 ARG A C 1
ATOM 787 O O . ARG A 1 96 ? -22.252 8.738 19.980 1.00 83.62 96 ARG A O 1
ATOM 794 N N . ASP A 1 97 ? -21.420 6.739 19.356 1.00 85.19 97 ASP A N 1
ATOM 795 C CA . ASP A 1 97 ? -22.661 5.983 19.508 1.00 85.19 97 ASP A CA 1
ATOM 796 C C . ASP A 1 97 ? -22.869 5.448 20.948 1.00 85.19 97 ASP A C 1
ATOM 798 O O . ASP A 1 97 ? -23.810 4.694 21.177 1.00 85.19 97 ASP A O 1
ATOM 802 N N . ASN A 1 98 ? -21.99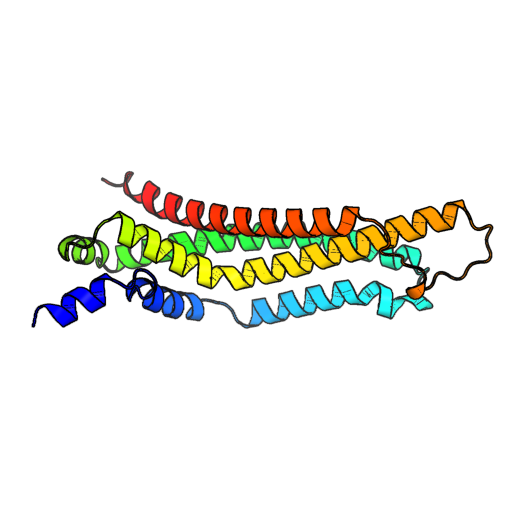5 5.782 21.919 1.00 82.19 98 ASN A N 1
ATOM 803 C CA . ASN A 1 98 ? -21.985 5.263 23.306 1.00 82.19 98 ASN A CA 1
ATOM 804 C C . ASN A 1 98 ? -22.026 3.722 23.422 1.00 82.19 98 ASN A C 1
ATOM 806 O O . ASN A 1 98 ? -22.303 3.154 24.476 1.00 82.19 98 ASN A O 1
ATOM 810 N N . THR A 1 99 ? -21.720 3.018 22.332 1.00 84.12 99 THR A N 1
ATOM 811 C CA . THR A 1 99 ? -21.742 1.547 22.274 1.00 84.12 99 THR A CA 1
ATOM 812 C C . THR A 1 99 ? -20.568 0.906 23.003 1.00 84.12 99 THR A C 1
ATOM 814 O O . THR A 1 99 ? -20.620 -0.276 23.338 1.00 84.12 99 THR A O 1
ATOM 817 N N . TRP A 1 100 ? -19.516 1.683 23.260 1.00 80.75 100 TRP A N 1
ATOM 818 C CA . TRP A 1 100 ? -18.298 1.213 23.904 1.00 80.75 100 TRP A CA 1
ATOM 819 C C . TRP A 1 100 ? -18.538 0.734 25.343 1.00 80.75 100 TRP A C 1
ATOM 821 O O . TRP A 1 100 ? -18.150 -0.380 25.694 1.00 80.75 100 TRP A O 1
ATOM 831 N N . ASP A 1 101 ? -19.238 1.532 26.151 1.00 83.00 101 ASP A N 1
ATOM 832 C CA . ASP A 1 101 ? -19.520 1.193 27.551 1.00 83.00 101 ASP A CA 1
ATOM 833 C C . ASP A 1 101 ? -20.467 -0.006 27.642 1.00 83.00 101 ASP A C 1
ATOM 835 O O . ASP A 1 101 ? -20.282 -0.901 28.466 1.00 83.00 101 ASP A O 1
ATOM 839 N N . LEU A 1 102 ? -21.423 -0.090 26.714 1.00 84.94 102 LEU A N 1
ATOM 840 C CA . LEU A 1 102 ? -22.336 -1.223 26.615 1.00 84.94 102 LEU A CA 1
ATOM 841 C C . LEU A 1 102 ? -21.591 -2.521 26.272 1.00 84.94 102 LEU A C 1
ATOM 843 O O . LEU A 1 102 ? -21.870 -3.555 26.872 1.00 84.94 102 LEU A O 1
ATOM 847 N N . LEU A 1 103 ? -20.595 -2.473 25.380 1.00 81.38 103 LEU A N 1
ATOM 848 C CA . LEU A 1 103 ? -19.732 -3.622 25.084 1.00 81.38 103 LEU A CA 1
ATOM 849 C C . LEU A 1 103 ? -18.894 -4.037 26.300 1.00 81.38 103 LEU A C 1
ATOM 851 O O . LEU A 1 103 ? -18.733 -5.233 26.538 1.00 81.38 103 LEU A O 1
ATOM 855 N N . MET A 1 104 ? -18.412 -3.086 27.103 1.00 81.25 104 MET A N 1
ATOM 856 C CA . MET A 1 104 ? -17.682 -3.396 28.338 1.00 81.25 104 MET A CA 1
ATOM 857 C C . MET A 1 104 ? -18.552 -4.101 29.391 1.00 81.25 104 MET A C 1
ATOM 859 O O . MET A 1 104 ? -18.029 -4.915 30.150 1.00 81.25 104 MET A O 1
ATOM 863 N N . LEU A 1 105 ? -19.869 -3.861 29.402 1.00 87.00 105 LEU A N 1
ATOM 864 C CA . LEU A 1 105 ? -20.811 -4.539 30.304 1.00 87.00 105 LEU A CA 1
ATOM 865 C C . LEU A 1 105 ? -21.124 -5.987 29.893 1.00 87.00 105 LEU A C 1
ATOM 867 O O . LEU A 1 105 ? -21.550 -6.776 30.730 1.00 87.00 105 LEU A O 1
ATOM 871 N N . THR A 1 106 ? -20.881 -6.370 28.635 1.00 82.69 106 THR A N 1
ATOM 872 C CA . THR A 1 106 ? -21.164 -7.736 28.142 1.00 82.69 106 THR A CA 1
ATOM 873 C C . THR A 1 106 ? -20.181 -8.807 28.633 1.00 82.69 106 THR A C 1
ATOM 875 O O . THR A 1 106 ? -20.331 -9.977 28.289 1.00 82.69 106 THR A O 1
ATOM 878 N N . GLY A 1 107 ? -19.161 -8.438 29.417 1.00 82.00 107 GLY A N 1
ATOM 879 C CA . GLY A 1 107 ? -18.164 -9.373 29.954 1.00 82.00 107 GLY A CA 1
ATOM 880 C C . GLY A 1 107 ? -17.108 -9.842 28.943 1.00 82.00 107 GLY A C 1
ATOM 881 O O . GLY A 1 107 ? -16.259 -10.666 29.280 1.00 82.00 107 GLY A O 1
ATOM 882 N N . VAL A 1 108 ? -17.112 -9.315 27.713 1.00 84.25 108 VAL A N 1
ATOM 883 C CA . VAL A 1 108 ? -16.082 -9.615 26.706 1.00 84.25 108 VAL A CA 1
ATOM 884 C C . VAL A 1 108 ? -14.735 -9.035 27.142 1.00 84.25 108 VAL A C 1
ATOM 886 O O . VAL A 1 108 ? -14.638 -7.883 27.570 1.00 84.25 108 VAL A O 1
ATOM 889 N N . SER A 1 109 ? -13.659 -9.819 27.007 1.00 85.19 109 SER A N 1
ATOM 890 C CA . SER A 1 109 ? -12.325 -9.345 27.383 1.00 85.19 109 SER A CA 1
ATOM 891 C C . SER A 1 109 ? -11.888 -8.149 26.524 1.00 85.19 109 SER A C 1
ATOM 893 O O . SER A 1 109 ? -12.082 -8.118 25.304 1.00 85.19 109 SER A O 1
ATOM 895 N N . ARG A 1 110 ? -11.227 -7.164 27.149 1.00 83.94 110 ARG A N 1
ATOM 896 C CA . ARG A 1 110 ? -10.728 -5.962 26.450 1.00 83.94 110 ARG A CA 1
ATOM 897 C C . ARG A 1 110 ? -9.788 -6.316 25.294 1.00 83.94 110 ARG A C 1
ATOM 899 O O . ARG A 1 110 ? -9.844 -5.689 24.241 1.00 83.94 110 ARG A O 1
ATOM 906 N N . TRP A 1 111 ? -8.954 -7.341 25.468 1.00 85.12 111 TRP A N 1
ATOM 907 C CA . TRP A 1 111 ? -8.019 -7.806 24.441 1.00 85.12 111 TRP A CA 1
ATOM 908 C C . TRP A 1 111 ? -8.728 -8.389 23.221 1.00 85.12 111 TRP A C 1
ATOM 910 O O . TRP A 1 111 ? -8.356 -8.079 22.091 1.00 85.12 111 TRP A O 1
ATOM 920 N N . GLN A 1 112 ? -9.788 -9.172 23.428 1.00 85.81 112 GLN A N 1
ATOM 921 C CA . GLN A 1 112 ? -10.579 -9.736 22.333 1.00 85.81 112 GLN A CA 1
ATOM 922 C C . GLN A 1 112 ? -11.297 -8.647 21.525 1.00 85.81 112 GLN A C 1
ATOM 924 O O . GLN A 1 112 ? -11.400 -8.755 20.301 1.00 85.81 112 GLN A O 1
ATOM 929 N N . LEU A 1 113 ? -11.729 -7.568 22.185 1.00 85.94 113 LEU A N 1
ATOM 930 C CA . LEU A 1 113 ? -12.308 -6.399 21.525 1.00 85.94 113 LEU A CA 1
ATOM 931 C C . LEU A 1 113 ? -11.272 -5.668 20.652 1.00 85.94 113 LEU A C 1
ATOM 933 O O . LEU A 1 113 ? -11.533 -5.399 19.478 1.00 85.94 113 LEU A O 1
ATOM 937 N N . ILE A 1 114 ? -10.083 -5.390 21.199 1.00 88.00 114 ILE A N 1
ATOM 938 C CA . ILE A 1 114 ? -9.001 -4.693 20.483 1.00 88.00 114 ILE A CA 1
ATOM 939 C C . ILE A 1 114 ? -8.536 -5.508 19.272 1.00 88.00 114 ILE A C 1
ATOM 941 O O . ILE A 1 114 ? -8.457 -4.973 18.165 1.00 88.00 114 ILE A O 1
ATOM 945 N N . LEU A 1 115 ? -8.279 -6.807 19.454 1.00 89.25 115 LEU A N 1
ATOM 946 C CA . LEU A 1 115 ? -7.847 -7.690 18.370 1.00 89.25 115 LEU A CA 1
ATOM 947 C C . LEU A 1 115 ? -8.929 -7.835 17.295 1.00 89.25 115 LEU A C 1
ATOM 949 O O . LEU A 1 115 ? -8.620 -7.775 16.107 1.00 89.25 115 LEU A O 1
ATOM 953 N N . GLY A 1 116 ? -10.202 -7.957 17.686 1.00 87.31 116 GLY A N 1
ATOM 954 C CA . GLY A 1 116 ? -11.320 -8.014 16.741 1.00 87.31 116 GLY A CA 1
ATOM 955 C C . GLY A 1 116 ? -11.388 -6.780 15.838 1.00 87.31 116 GLY A C 1
ATOM 956 O O . GLY A 1 116 ? -11.547 -6.908 14.621 1.00 87.31 116 GLY A O 1
ATOM 957 N N . LYS A 1 117 ? -11.185 -5.590 16.417 1.00 89.31 117 LYS A N 1
ATOM 958 C CA . LYS A 1 117 ? -11.095 -4.331 15.664 1.00 89.31 117 LYS A CA 1
ATOM 959 C C . LYS A 1 117 ? -9.882 -4.285 14.752 1.00 89.31 117 LYS A C 1
ATOM 961 O O . LYS A 1 117 ? -10.016 -3.937 13.581 1.00 89.31 117 LYS A O 1
ATOM 966 N N . TRP A 1 118 ? -8.724 -4.680 15.268 1.00 91.56 118 TRP A N 1
ATOM 967 C CA . TRP A 1 118 ? -7.485 -4.720 14.501 1.00 91.56 118 TRP A CA 1
ATOM 968 C C . TRP A 1 118 ? -7.593 -5.608 13.271 1.00 91.56 118 TRP A C 1
ATOM 970 O O . TRP A 1 118 ? -7.358 -5.133 12.162 1.00 91.56 118 TRP A O 1
ATOM 980 N N . PHE A 1 119 ? -8.091 -6.834 13.420 1.00 91.25 119 PHE A N 1
ATOM 981 C CA . PHE A 1 119 ? -8.319 -7.723 12.283 1.00 91.25 119 PHE A CA 1
ATOM 982 C C . PHE A 1 119 ? -9.386 -7.209 11.306 1.00 91.25 119 PHE A C 1
ATOM 984 O O . PHE A 1 119 ? -9.286 -7.470 10.102 1.00 91.25 119 PHE A O 1
ATOM 991 N N . GLY A 1 120 ? -10.410 -6.498 11.792 1.00 89.38 120 GLY A N 1
ATOM 992 C CA . GLY A 1 120 ? -11.425 -5.857 10.951 1.00 89.38 120 GLY A CA 1
ATOM 993 C C . GLY A 1 120 ? -10.821 -4.785 10.043 1.00 89.38 120 GLY A C 1
ATOM 994 O O . GLY A 1 120 ? -10.964 -4.856 8.820 1.00 89.38 120 GLY A O 1
ATOM 995 N N . VAL A 1 121 ? -10.071 -3.852 10.634 1.00 91.19 121 VAL A N 1
ATOM 996 C CA . VAL A 1 121 ? -9.369 -2.778 9.913 1.00 91.19 121 VAL A CA 1
ATOM 997 C C . VAL A 1 121 ? -8.327 -3.356 8.961 1.00 91.19 121 VAL A C 1
ATOM 999 O O . VAL A 1 121 ? -8.315 -2.996 7.785 1.00 91.19 121 VAL A O 1
ATOM 1002 N N . MET A 1 122 ? -7.510 -4.299 9.438 1.00 92.06 122 MET A N 1
ATOM 1003 C CA . MET A 1 122 ? -6.488 -4.988 8.653 1.00 92.06 122 MET A CA 1
ATOM 1004 C C . MET A 1 122 ? -7.098 -5.572 7.376 1.00 92.06 122 MET A C 1
ATOM 1006 O O . MET A 1 122 ? -6.650 -5.260 6.275 1.00 92.06 122 MET A O 1
ATOM 1010 N N . ARG A 1 123 ? -8.207 -6.316 7.474 1.00 91.62 123 ARG A N 1
ATOM 1011 C CA . ARG A 1 123 ? -8.859 -6.915 6.297 1.00 91.62 123 ARG A CA 1
ATOM 1012 C C . ARG A 1 123 ? -9.394 -5.888 5.297 1.00 91.62 123 ARG A C 1
ATOM 1014 O O . ARG A 1 123 ? -9.466 -6.183 4.104 1.00 91.62 123 ARG A O 1
ATOM 1021 N N . VAL A 1 124 ? -9.796 -4.708 5.758 1.00 90.06 124 VAL A N 1
ATOM 1022 C CA . VAL A 1 124 ? -10.291 -3.639 4.881 1.00 90.06 124 VAL A CA 1
ATOM 1023 C C . VAL A 1 124 ? -9.138 -2.933 4.172 1.00 90.06 124 VAL A C 1
ATOM 1025 O O . VAL A 1 124 ? -9.255 -2.664 2.976 1.00 90.06 124 VAL A O 1
ATOM 1028 N N . THR A 1 125 ? -8.029 -2.685 4.869 1.00 92.19 125 THR A N 1
ATOM 1029 C CA . THR A 1 125 ? -6.830 -2.045 4.304 1.00 92.19 125 THR A CA 1
ATOM 1030 C C . THR A 1 125 ? -5.971 -3.003 3.476 1.00 92.19 125 THR A C 1
ATOM 1032 O O . THR A 1 125 ? -5.153 -2.548 2.682 1.00 92.19 125 THR A O 1
ATOM 1035 N N . ALA A 1 126 ? -6.190 -4.319 3.583 1.00 93.19 126 ALA A N 1
ATOM 1036 C CA . ALA A 1 126 ? -5.460 -5.354 2.843 1.00 93.19 126 ALA A CA 1
ATOM 1037 C C . ALA A 1 126 ? -5.381 -5.079 1.336 1.00 93.19 126 ALA A C 1
ATOM 1039 O O . ALA A 1 126 ? -4.338 -5.252 0.720 1.00 93.19 126 ALA A O 1
ATOM 1040 N N . VAL A 1 127 ? -6.486 -4.628 0.737 1.00 91.19 127 VAL A N 1
ATOM 1041 C CA . VAL A 1 127 ? -6.542 -4.343 -0.704 1.00 91.19 127 VAL A CA 1
ATOM 1042 C C . VAL A 1 127 ? -5.679 -3.127 -1.058 1.00 91.19 127 VAL A C 1
ATOM 1044 O O . VAL A 1 127 ? -5.084 -3.100 -2.131 1.00 91.19 127 VAL A O 1
ATOM 1047 N N . ASP A 1 128 ? -5.587 -2.133 -0.165 1.00 92.50 128 ASP A N 1
ATOM 1048 C CA . ASP A 1 128 ? -4.716 -0.968 -0.357 1.00 92.50 128 ASP A CA 1
ATOM 1049 C C . ASP A 1 128 ? -3.232 -1.378 -0.362 1.00 92.50 128 ASP A C 1
ATOM 1051 O O . ASP A 1 128 ? -2.483 -0.989 -1.258 1.00 92.50 128 ASP A O 1
ATOM 1055 N N . TYR A 1 129 ? -2.838 -2.249 0.570 1.00 94.38 129 TYR A N 1
ATOM 1056 C CA . TYR A 1 129 ? -1.482 -2.800 0.645 1.00 94.38 129 TYR A CA 1
ATOM 1057 C C . TYR A 1 129 ? -1.162 -3.794 -0.473 1.00 94.38 129 TYR A C 1
ATOM 1059 O O . TYR A 1 129 ? -0.037 -3.814 -0.963 1.00 94.38 129 TYR A O 1
ATOM 1067 N N . LEU A 1 130 ? -2.138 -4.587 -0.919 1.00 94.44 130 LEU A N 1
ATOM 1068 C CA . LEU A 1 130 ? -1.968 -5.511 -2.040 1.00 94.44 130 LEU A CA 1
ATOM 1069 C C . LEU A 1 130 ? -1.655 -4.757 -3.337 1.00 94.44 130 LEU A C 1
ATOM 1071 O O . LEU A 1 130 ? -0.802 -5.165 -4.115 1.00 94.44 130 LEU A O 1
ATOM 1075 N N . TRP A 1 131 ? -2.320 -3.632 -3.573 1.00 94.44 131 TRP A N 1
ATOM 1076 C CA . TRP A 1 131 ? -2.006 -2.788 -4.721 1.00 94.44 131 TRP A CA 1
ATOM 1077 C C . TRP A 1 131 ? -0.632 -2.121 -4.597 1.00 94.44 131 TRP A C 1
ATOM 1079 O O . TRP A 1 131 ? 0.124 -2.119 -5.566 1.00 94.44 131 TRP A O 1
ATOM 1089 N N . LEU A 1 132 ? -0.274 -1.620 -3.408 1.00 94.62 132 LEU A N 1
ATOM 1090 C CA . LEU A 1 132 ? 1.068 -1.088 -3.153 1.00 94.62 132 LEU A CA 1
ATOM 1091 C C . LEU A 1 132 ? 2.144 -2.158 -3.398 1.00 94.62 132 LEU A C 1
ATOM 1093 O O . LEU A 1 132 ? 3.174 -1.865 -3.999 1.00 94.62 132 LEU A O 1
ATOM 1097 N N . PHE A 1 133 ? 1.882 -3.407 -3.005 1.00 95.38 133 PHE A N 1
ATOM 1098 C CA . PHE A 1 133 ? 2.742 -4.553 -3.292 1.00 95.38 133 PHE A CA 1
ATOM 1099 C C . PHE A 1 133 ? 2.969 -4.734 -4.798 1.00 95.38 133 PHE A C 1
ATOM 1101 O O . PHE A 1 133 ? 4.117 -4.840 -5.224 1.00 95.38 133 PHE A O 1
ATOM 1108 N N . PHE A 1 134 ? 1.910 -4.701 -5.616 1.00 95.00 134 PHE A N 1
ATOM 1109 C CA . PHE A 1 134 ? 2.046 -4.793 -7.075 1.00 95.00 134 PHE A CA 1
ATOM 1110 C C . PHE A 1 134 ? 2.844 -3.631 -7.667 1.00 95.00 134 PHE A C 1
ATOM 1112 O O . PHE A 1 134 ? 3.660 -3.840 -8.565 1.00 95.00 134 PHE A O 1
ATOM 1119 N N . LEU A 1 135 ? 2.650 -2.417 -7.150 1.00 95.00 135 LEU A N 1
ATOM 1120 C CA . LEU A 1 135 ? 3.397 -1.243 -7.594 1.00 95.00 135 LEU A CA 1
ATOM 1121 C C . LEU A 1 135 ? 4.898 -1.411 -7.294 1.00 95.00 135 LEU A C 1
ATOM 1123 O O . LEU A 1 135 ? 5.737 -1.222 -8.181 1.00 95.00 135 LEU A O 1
ATOM 1127 N N . ARG A 1 136 ? 5.244 -1.870 -6.085 1.00 95.19 136 ARG A N 1
ATOM 1128 C CA . ARG A 1 136 ? 6.634 -2.161 -5.703 1.00 95.19 136 ARG A CA 1
ATOM 1129 C C . ARG A 1 136 ? 7.235 -3.297 -6.532 1.00 95.19 136 ARG A C 1
ATOM 1131 O O . ARG A 1 136 ? 8.369 -3.175 -6.987 1.00 95.19 136 ARG A O 1
ATOM 1138 N N . LEU A 1 137 ? 6.470 -4.360 -6.780 1.00 94.50 137 LEU A N 1
ATOM 1139 C CA . LEU A 1 137 ? 6.898 -5.492 -7.602 1.00 94.50 137 LEU A CA 1
ATOM 1140 C C . LEU A 1 137 ? 7.241 -5.040 -9.022 1.00 94.50 137 LEU A C 1
ATOM 1142 O O . LEU A 1 137 ? 8.317 -5.363 -9.517 1.00 94.50 137 LEU A O 1
ATOM 1146 N N . GLY A 1 138 ? 6.386 -4.226 -9.648 1.00 93.12 138 GLY A N 1
ATOM 1147 C CA . GLY A 1 138 ? 6.701 -3.651 -10.954 1.00 93.12 138 GLY A CA 1
ATOM 1148 C C . GLY A 1 138 ? 7.929 -2.744 -10.919 1.00 93.12 138 GLY A C 1
ATOM 1149 O O . GLY A 1 138 ? 8.733 -2.758 -11.841 1.00 93.12 138 GLY A O 1
ATOM 1150 N N . THR A 1 139 ? 8.139 -2.003 -9.833 1.00 93.44 139 THR A N 1
ATOM 1151 C CA . THR A 1 139 ? 9.334 -1.152 -9.690 1.00 93.44 139 THR A CA 1
ATOM 1152 C C . THR A 1 139 ? 10.614 -1.979 -9.665 1.00 93.44 139 THR A C 1
ATOM 1154 O O . THR A 1 139 ? 11.562 -1.635 -10.364 1.00 93.44 139 THR A O 1
ATOM 1157 N N . ILE A 1 140 ? 10.630 -3.095 -8.928 1.00 91.69 140 ILE A N 1
ATOM 1158 C CA . ILE A 1 140 ? 11.757 -4.040 -8.945 1.00 91.69 140 ILE A CA 1
ATOM 1159 C C . ILE A 1 140 ? 11.919 -4.660 -10.332 1.00 91.69 140 ILE A C 1
ATOM 1161 O O . ILE A 1 140 ? 13.035 -4.710 -10.843 1.00 91.69 140 ILE A O 1
ATOM 1165 N N . PHE A 1 141 ? 10.813 -5.070 -10.960 1.00 90.69 141 PHE A N 1
ATOM 1166 C CA . PHE A 1 141 ? 10.804 -5.600 -12.322 1.00 90.69 141 PHE A CA 1
ATOM 1167 C C . PHE A 1 141 ? 11.549 -4.692 -13.305 1.00 90.69 141 PHE A C 1
ATOM 1169 O O . PHE A 1 141 ? 12.524 -5.111 -13.931 1.00 90.69 141 PHE A O 1
ATOM 1176 N N . TRP A 1 142 ? 11.148 -3.424 -13.373 1.00 89.44 142 TRP A N 1
ATOM 1177 C CA . TRP A 1 142 ? 11.768 -2.454 -14.271 1.00 89.44 142 TRP A CA 1
ATOM 1178 C C . TRP A 1 142 ? 13.190 -2.074 -13.847 1.00 89.44 142 TRP A C 1
ATOM 1180 O O . TRP A 1 142 ? 14.060 -1.944 -14.707 1.00 89.44 142 TRP A O 1
ATOM 1190 N N . ALA A 1 143 ? 13.461 -1.947 -12.544 1.00 88.94 143 ALA A N 1
ATOM 1191 C CA . ALA A 1 143 ? 14.797 -1.630 -12.040 1.00 88.94 143 ALA A CA 1
ATOM 1192 C C . ALA A 1 143 ? 15.831 -2.687 -12.445 1.00 88.94 143 ALA A C 1
ATOM 1194 O O . ALA A 1 143 ? 16.931 -2.344 -12.878 1.00 88.94 143 ALA A O 1
ATOM 1195 N N . VAL A 1 144 ? 15.476 -3.969 -12.366 1.00 87.19 144 VAL A N 1
ATOM 1196 C CA . VAL A 1 144 ? 16.381 -5.035 -12.798 1.00 87.19 144 VAL A CA 1
ATOM 1197 C C . VAL A 1 144 ? 16.501 -5.091 -14.318 1.00 87.19 144 VAL A C 1
ATOM 1199 O O . VAL A 1 144 ? 17.602 -5.317 -14.823 1.00 87.19 144 VAL A O 1
ATOM 1202 N N . GLY A 1 145 ? 15.422 -4.819 -15.057 1.00 85.81 145 GLY A N 1
ATOM 1203 C CA . GLY A 1 145 ? 15.501 -4.629 -16.507 1.00 85.81 145 GLY A CA 1
ATOM 1204 C C . GLY A 1 145 ? 16.559 -3.585 -16.883 1.00 85.81 145 GLY A C 1
ATOM 1205 O O . GLY A 1 145 ? 17.450 -3.859 -17.681 1.00 85.81 145 GLY A O 1
ATOM 1206 N N . GLN A 1 146 ? 16.547 -2.428 -16.217 1.00 85.75 146 GLN A N 1
ATOM 1207 C CA . GLN A 1 146 ? 17.543 -1.373 -16.423 1.00 85.75 146 GLN A CA 1
ATOM 1208 C C . GLN A 1 146 ? 18.971 -1.807 -16.071 1.00 85.75 146 GLN A C 1
ATOM 1210 O O . GLN A 1 146 ? 19.910 -1.465 -16.789 1.00 85.75 146 GLN A O 1
ATOM 1215 N N . MET A 1 147 ? 19.160 -2.556 -14.979 1.00 84.25 147 MET A N 1
ATOM 1216 C CA . MET A 1 147 ? 20.483 -3.072 -14.604 1.00 84.25 147 MET A CA 1
ATOM 1217 C C . MET A 1 147 ? 21.048 -4.020 -15.671 1.00 84.25 147 MET A C 1
ATOM 1219 O O . MET A 1 147 ? 22.216 -3.880 -16.032 1.00 84.25 147 MET A O 1
ATOM 1223 N N . ASN A 1 148 ? 20.219 -4.919 -16.216 1.00 82.62 148 ASN A N 1
ATOM 1224 C CA . ASN A 1 148 ? 20.610 -5.809 -17.314 1.00 82.62 148 ASN A CA 1
ATOM 1225 C C . ASN A 1 148 ? 21.034 -5.006 -18.555 1.00 82.62 148 ASN A C 1
ATOM 1227 O O . ASN A 1 148 ? 22.096 -5.256 -19.122 1.00 82.62 148 ASN A O 1
ATOM 1231 N N . PHE A 1 149 ? 20.260 -3.986 -18.941 1.00 77.81 149 PHE A N 1
ATOM 1232 C CA . PHE A 1 149 ? 20.608 -3.146 -20.091 1.00 77.81 149 PHE A CA 1
ATOM 1233 C C . PHE A 1 149 ? 21.905 -2.363 -19.897 1.00 77.81 149 PHE A C 1
ATOM 1235 O O . PHE A 1 149 ? 22.702 -2.253 -20.831 1.00 77.81 149 PHE A O 1
ATOM 1242 N N . ASN A 1 150 ? 22.154 -1.855 -18.688 1.00 78.44 150 ASN A N 1
ATOM 1243 C CA . ASN A 1 150 ? 23.415 -1.188 -18.380 1.00 78.44 150 ASN A CA 1
ATOM 1244 C C . ASN A 1 150 ? 24.598 -2.152 -18.546 1.00 78.44 150 ASN A C 1
ATOM 1246 O O . ASN A 1 150 ? 25.587 -1.769 -19.157 1.00 78.44 150 ASN A O 1
ATOM 1250 N N . GLN A 1 151 ? 24.490 -3.402 -18.077 1.00 78.56 151 GLN A N 1
ATOM 1251 C CA . GLN A 1 151 ? 25.549 -4.411 -18.224 1.00 78.56 151 GLN A CA 1
ATOM 1252 C C . GLN A 1 151 ? 25.848 -4.746 -19.690 1.00 78.56 151 GLN A C 1
ATOM 1254 O O . GLN A 1 151 ? 27.010 -4.737 -20.088 1.00 78.56 151 GLN A O 1
ATOM 1259 N N . ILE A 1 152 ? 24.815 -4.980 -20.502 1.00 73.94 152 ILE A N 1
ATOM 1260 C CA . ILE A 1 152 ? 24.971 -5.281 -21.934 1.00 73.94 152 ILE A CA 1
ATOM 1261 C C . ILE A 1 152 ? 25.548 -4.067 -22.692 1.00 73.94 152 ILE A C 1
ATOM 1263 O O . ILE A 1 152 ? 26.314 -4.227 -23.640 1.00 73.94 152 ILE A O 1
ATOM 1267 N N . SER A 1 153 ? 25.239 -2.837 -22.258 1.00 70.44 153 SER A N 1
ATOM 1268 C CA . SER A 1 153 ? 25.773 -1.613 -22.886 1.00 70.44 153 SER A CA 1
ATOM 1269 C C . SER A 1 153 ? 27.287 -1.494 -22.738 1.00 70.44 153 SER A C 1
ATOM 1271 O O . SER A 1 153 ? 27.932 -0.895 -23.590 1.00 70.44 153 SER A O 1
ATOM 1273 N N . TYR A 1 154 ? 27.861 -2.059 -21.673 1.00 66.56 154 TYR A N 1
ATOM 1274 C CA . TYR A 1 154 ? 29.311 -2.074 -21.483 1.00 66.56 154 TYR A CA 1
ATOM 1275 C C . TYR A 1 154 ? 30.023 -3.098 -22.371 1.00 66.56 154 TYR A C 1
ATOM 1277 O O . TYR A 1 154 ? 31.218 -2.949 -22.610 1.00 66.56 154 TYR A O 1
ATOM 1285 N N . THR A 1 155 ? 29.325 -4.132 -22.847 1.00 68.00 155 THR A N 1
ATOM 1286 C CA . THR A 1 155 ? 29.934 -5.239 -23.598 1.00 68.00 155 THR A CA 1
ATOM 1287 C C . THR A 1 155 ? 29.713 -5.163 -25.109 1.00 68.00 155 THR A C 1
ATOM 1289 O O . THR A 1 155 ? 30.444 -5.820 -25.846 1.00 68.00 155 THR A O 1
ATOM 1292 N N . SER A 1 156 ? 28.744 -4.376 -25.593 1.00 61.97 156 SER A N 1
ATOM 1293 C CA . SER A 1 156 ? 28.399 -4.295 -27.019 1.00 61.97 156 SER A CA 1
ATOM 1294 C C . SER A 1 156 ? 28.791 -2.957 -27.656 1.00 61.97 156 SER A C 1
ATOM 1296 O O . SER A 1 156 ? 28.244 -1.905 -27.326 1.00 61.97 156 SER A O 1
ATOM 1298 N N . GLU A 1 157 ? 29.704 -2.998 -28.629 1.00 55.81 157 GLU A N 1
ATOM 1299 C CA . GLU A 1 157 ? 30.027 -1.858 -29.491 1.00 55.81 157 GLU A CA 1
ATOM 1300 C C . GLU A 1 157 ? 28.875 -1.581 -30.488 1.00 55.81 157 GLU A C 1
ATOM 1302 O O . GLU A 1 157 ? 28.712 -2.251 -31.504 1.00 55.81 157 GLU A O 1
ATOM 1307 N N . ASN A 1 158 ? 28.064 -0.565 -30.181 1.00 55.34 158 ASN A N 1
ATOM 1308 C CA . ASN A 1 158 ? 27.269 0.298 -31.078 1.00 55.34 158 ASN A CA 1
ATOM 1309 C C . ASN A 1 158 ? 26.234 -0.280 -32.079 1.00 55.34 158 ASN A C 1
ATOM 1311 O O . ASN A 1 158 ? 25.522 0.527 -32.675 1.00 55.34 158 ASN A O 1
ATOM 1315 N N . TYR A 1 159 ? 26.057 -1.595 -32.251 1.00 57.78 159 TYR A N 1
ATOM 1316 C CA . TYR A 1 159 ? 25.120 -2.142 -33.261 1.00 57.78 159 TYR A CA 1
ATOM 1317 C C . TYR A 1 159 ? 23.943 -2.973 -32.727 1.00 57.78 159 TYR A C 1
ATOM 1319 O O . TYR A 1 159 ? 23.141 -3.471 -33.518 1.00 57.78 159 TYR A O 1
ATOM 1327 N N . TYR A 1 160 ? 23.786 -3.118 -31.409 1.00 64.62 160 TYR A N 1
ATOM 1328 C CA . TYR A 1 160 ? 22.688 -3.916 -30.858 1.00 64.62 160 TYR A CA 1
ATOM 1329 C C . TYR A 1 160 ? 21.394 -3.105 -30.710 1.00 64.62 160 TYR A C 1
ATOM 1331 O O . TYR A 1 160 ? 21.334 -2.115 -29.979 1.00 64.62 160 TYR A O 1
ATOM 1339 N N . SER A 1 161 ? 20.330 -3.544 -31.390 1.00 68.56 161 SER A N 1
ATOM 1340 C CA . SER A 1 161 ? 18.971 -3.059 -31.139 1.00 68.56 161 SER A CA 1
ATOM 1341 C C . SER A 1 161 ? 18.438 -3.715 -29.865 1.00 68.56 161 SER A C 1
ATOM 1343 O O . SER A 1 161 ? 18.175 -4.916 -29.863 1.00 68.56 161 SER A O 1
ATOM 1345 N N . TRP A 1 162 ? 18.283 -2.936 -28.800 1.00 69.69 162 TRP A N 1
ATOM 1346 C CA . TRP A 1 162 ? 17.749 -3.379 -27.510 1.00 69.69 162 TRP A CA 1
ATOM 1347 C C . TRP A 1 162 ? 16.349 -3.980 -27.650 1.00 69.69 162 TRP A C 1
ATOM 1349 O O . TRP A 1 162 ? 15.449 -3.311 -28.160 1.00 69.69 162 TRP A O 1
ATOM 1359 N N . ARG A 1 163 ? 16.139 -5.216 -27.180 1.00 72.38 163 ARG A N 1
ATOM 1360 C CA . ARG A 1 163 ? 14.812 -5.850 -27.151 1.00 72.38 163 ARG A CA 1
ATOM 1361 C C . ARG A 1 163 ? 14.418 -6.233 -25.732 1.00 72.38 163 ARG A C 1
ATOM 1363 O O . ARG A 1 163 ? 15.251 -6.545 -24.889 1.00 72.38 163 ARG A O 1
ATOM 1370 N N . LEU A 1 164 ? 13.108 -6.283 -25.477 1.00 70.56 164 LEU A N 1
ATOM 1371 C CA . LEU A 1 164 ? 12.567 -6.730 -24.185 1.00 70.56 164 LEU A CA 1
ATOM 1372 C C . LEU A 1 164 ? 12.954 -8.190 -23.863 1.00 70.56 164 LEU A C 1
ATOM 1374 O O . LEU A 1 164 ? 13.043 -8.561 -22.698 1.00 70.56 164 LEU A O 1
ATOM 1378 N N . ALA A 1 165 ? 13.201 -9.002 -24.897 1.00 76.12 165 ALA A N 1
ATOM 1379 C CA . ALA A 1 165 ? 13.611 -10.400 -24.773 1.00 76.12 165 ALA A CA 1
ATOM 1380 C C . ALA A 1 165 ? 15.036 -10.583 -24.216 1.00 76.12 165 ALA A C 1
ATOM 1382 O O . ALA A 1 165 ? 15.354 -11.669 -23.743 1.00 76.12 165 ALA A O 1
ATOM 1383 N N . ASP A 1 166 ? 15.866 -9.534 -24.232 1.00 74.19 166 ASP A N 1
ATOM 1384 C CA . ASP A 1 166 ? 17.252 -9.594 -23.749 1.00 74.19 166 ASP A CA 1
ATOM 1385 C C . ASP A 1 166 ? 17.341 -9.459 -22.216 1.00 74.19 166 ASP A C 1
ATOM 1387 O O . ASP A 1 166 ? 18.412 -9.601 -21.624 1.00 74.19 166 ASP A O 1
ATOM 1391 N N . VAL A 1 167 ? 16.217 -9.179 -21.544 1.00 75.69 167 VAL A N 1
ATOM 1392 C CA . VAL A 1 167 ? 16.163 -9.064 -20.084 1.00 75.69 167 VAL A CA 1
ATOM 1393 C C . VAL A 1 167 ? 16.276 -10.452 -19.456 1.00 75.69 167 VAL A C 1
ATOM 1395 O O . VAL A 1 167 ? 15.341 -11.252 -19.500 1.00 75.69 167 VAL A O 1
ATOM 1398 N N . SER A 1 168 ? 17.418 -10.722 -18.822 1.00 80.00 168 SER A N 1
ATOM 1399 C CA . SER A 1 168 ? 17.648 -11.969 -18.098 1.00 80.00 168 SER A CA 1
ATOM 1400 C C . SER A 1 168 ? 17.295 -11.837 -16.609 1.00 80.00 168 SER A C 1
ATOM 1402 O O . SER A 1 168 ? 17.655 -10.872 -15.930 1.00 80.00 168 SER A O 1
ATOM 1404 N N . PHE A 1 169 ? 16.596 -12.842 -16.079 1.00 77.06 169 PHE A N 1
ATOM 1405 C CA . PHE A 1 169 ? 16.239 -12.955 -14.657 1.00 77.06 169 PHE A CA 1
ATOM 1406 C C . PHE A 1 169 ? 17.107 -13.995 -13.932 1.00 77.06 169 PHE A C 1
ATOM 1408 O O . PHE A 1 169 ? 16.684 -14.583 -12.944 1.00 77.06 169 PHE A O 1
ATOM 1415 N N . ALA A 1 170 ? 18.322 -14.245 -14.423 1.00 68.06 170 ALA A N 1
ATOM 1416 C CA . ALA A 1 170 ? 19.150 -15.387 -14.024 1.00 68.06 170 ALA A CA 1
ATOM 1417 C C . ALA A 1 170 ? 19.822 -15.259 -12.640 1.00 68.06 170 ALA A C 1
ATOM 1419 O O . ALA A 1 170 ? 20.699 -16.050 -12.314 1.00 68.06 170 ALA A O 1
ATOM 1420 N N . ASN A 1 171 ? 19.461 -14.257 -11.835 1.00 71.31 171 ASN A N 1
ATOM 1421 C CA . ASN A 1 171 ? 20.162 -13.957 -10.591 1.00 71.31 171 ASN A CA 1
ATOM 1422 C C . ASN A 1 171 ? 19.406 -14.518 -9.374 1.00 71.31 171 ASN A C 1
ATOM 1424 O O . ASN A 1 171 ? 18.256 -14.139 -9.139 1.00 71.31 171 ASN A O 1
ATOM 1428 N N . ASP A 1 172 ? 20.064 -15.346 -8.556 1.00 76.50 172 ASP A N 1
ATOM 1429 C CA . ASP A 1 172 ? 19.496 -15.938 -7.326 1.00 76.50 172 ASP A CA 1
ATOM 1430 C C . ASP A 1 172 ? 18.982 -14.878 -6.329 1.00 76.50 172 ASP A C 1
ATOM 1432 O O . ASP A 1 172 ? 18.105 -15.135 -5.499 1.00 76.50 172 ASP A O 1
ATOM 1436 N N . ALA A 1 173 ? 19.472 -13.640 -6.452 1.00 80.62 173 ALA A N 1
ATOM 1437 C CA . ALA A 1 173 ? 19.042 -12.486 -5.667 1.00 80.62 173 ALA A CA 1
ATOM 1438 C C . ALA A 1 173 ? 17.555 -12.106 -5.849 1.00 80.62 173 ALA A C 1
ATOM 1440 O O . ALA A 1 173 ? 16.998 -11.384 -5.023 1.00 80.62 173 ALA A O 1
ATOM 1441 N N . TRP A 1 174 ? 16.883 -12.584 -6.901 1.00 83.06 174 TRP A N 1
ATOM 1442 C CA . TRP A 1 174 ? 15.464 -12.293 -7.128 1.00 83.06 174 TRP A CA 1
ATOM 1443 C C . TRP A 1 174 ? 14.544 -12.918 -6.089 1.00 83.06 174 TRP A C 1
ATOM 1445 O O . TRP A 1 174 ? 13.615 -12.265 -5.608 1.00 83.06 174 TRP A O 1
ATOM 1455 N N . GLY A 1 175 ? 14.803 -14.177 -5.730 1.00 86.06 175 GLY A N 1
ATOM 1456 C CA . GLY A 1 175 ? 13.981 -14.893 -4.760 1.00 86.06 175 GLY A CA 1
ATOM 1457 C C . GLY A 1 175 ? 14.032 -14.224 -3.389 1.00 86.06 175 GLY A C 1
ATOM 1458 O O . GLY A 1 175 ? 12.993 -13.986 -2.770 1.00 86.06 175 GLY A O 1
ATOM 1459 N N . SER A 1 176 ? 15.233 -13.843 -2.946 1.00 89.19 176 SER A N 1
ATOM 1460 C CA . SER A 1 176 ? 15.426 -13.145 -1.673 1.00 89.19 176 SER A CA 1
ATOM 1461 C C . SER A 1 176 ? 14.837 -11.732 -1.691 1.00 89.19 176 SER A C 1
ATOM 1463 O O . SER A 1 176 ? 14.189 -11.346 -0.719 1.00 89.19 176 SER A O 1
ATOM 1465 N N . ALA A 1 177 ? 14.965 -10.987 -2.795 1.00 89.56 177 ALA A N 1
ATOM 1466 C CA . ALA A 1 177 ? 14.346 -9.669 -2.940 1.00 89.56 177 ALA A CA 1
ATOM 1467 C C . ALA A 1 177 ? 12.810 -9.734 -2.867 1.00 89.56 177 ALA A C 1
ATOM 1469 O O . ALA A 1 177 ? 12.196 -8.951 -2.141 1.00 89.56 177 ALA A O 1
ATOM 1470 N N . LEU A 1 178 ? 12.183 -10.690 -3.562 1.00 91.12 178 LEU A N 1
ATOM 1471 C CA . LEU A 1 178 ? 10.731 -10.893 -3.513 1.00 91.12 178 LEU A CA 1
ATOM 1472 C C . LEU A 1 178 ? 10.263 -11.298 -2.114 1.00 91.12 178 LEU A C 1
ATOM 1474 O O . LEU A 1 178 ? 9.278 -10.756 -1.613 1.00 91.12 178 LEU A O 1
ATOM 1478 N N . LEU A 1 179 ? 10.985 -12.208 -1.460 1.00 92.62 179 LEU A N 1
ATOM 1479 C CA . LEU A 1 179 ? 10.673 -12.645 -0.103 1.00 92.62 179 LEU A CA 1
ATOM 1480 C C . LEU A 1 179 ? 10.771 -11.482 0.893 1.00 92.62 179 LEU A C 1
ATOM 1482 O O . LEU A 1 179 ? 9.836 -11.257 1.662 1.00 92.62 179 LEU A O 1
ATOM 1486 N N . LEU A 1 180 ? 11.857 -10.704 0.847 1.00 94.25 180 LEU A N 1
ATOM 1487 C CA . LEU A 1 180 ? 12.022 -9.516 1.687 1.00 94.25 180 LEU A CA 1
ATOM 1488 C C . LEU A 1 180 ? 10.918 -8.493 1.433 1.00 94.25 180 LEU A C 1
ATOM 1490 O O . LEU A 1 180 ? 10.399 -7.909 2.380 1.00 94.25 180 LEU A O 1
ATOM 1494 N N . LEU A 1 181 ? 10.511 -8.312 0.178 1.00 95.31 181 LEU A N 1
ATOM 1495 C CA . LEU A 1 181 ? 9.442 -7.390 -0.180 1.00 95.31 181 LEU A CA 1
ATOM 1496 C C . LEU A 1 181 ? 8.082 -7.815 0.380 1.00 95.31 181 LEU A C 1
ATOM 1498 O O . LEU A 1 181 ? 7.336 -6.971 0.887 1.00 95.31 181 LEU A O 1
ATOM 1502 N N . VAL A 1 182 ? 7.761 -9.111 0.311 1.00 95.69 182 VAL A N 1
ATOM 1503 C CA . VAL A 1 182 ? 6.548 -9.676 0.919 1.00 95.69 182 VAL A CA 1
ATOM 1504 C C . VAL A 1 182 ? 6.576 -9.456 2.428 1.00 95.69 182 VAL A C 1
ATOM 1506 O O . VAL A 1 182 ? 5.629 -8.888 2.973 1.00 95.69 182 VAL A O 1
ATOM 1509 N N . ILE A 1 183 ? 7.670 -9.839 3.096 1.00 96.75 183 ILE A N 1
ATOM 1510 C CA . ILE A 1 183 ? 7.820 -9.686 4.550 1.00 96.75 183 ILE A CA 1
ATOM 1511 C C . ILE A 1 183 ? 7.678 -8.219 4.949 1.00 96.75 183 ILE A C 1
ATOM 1513 O O . ILE A 1 183 ? 6.871 -7.895 5.819 1.00 96.75 183 ILE A O 1
ATOM 1517 N N . PHE A 1 184 ? 8.409 -7.325 4.285 1.00 96.06 184 PHE A N 1
ATOM 1518 C CA . PHE A 1 184 ? 8.373 -5.895 4.560 1.00 96.06 184 PHE A CA 1
ATOM 1519 C C . PHE A 1 184 ? 6.957 -5.330 4.409 1.00 96.06 184 PHE A C 1
ATOM 1521 O O . PHE A 1 184 ? 6.469 -4.640 5.299 1.00 96.06 184 PHE A O 1
ATOM 1528 N N . THR A 1 185 ? 6.254 -5.687 3.332 1.00 95.94 185 THR A N 1
ATOM 1529 C CA . THR A 1 185 ? 4.895 -5.187 3.080 1.00 95.94 185 THR A CA 1
ATOM 1530 C C . THR A 1 185 ? 3.886 -5.711 4.107 1.00 95.94 185 THR A C 1
ATOM 1532 O O . THR A 1 185 ? 3.009 -4.965 4.542 1.00 95.94 185 THR A O 1
ATOM 1535 N N . VAL A 1 186 ? 4.012 -6.971 4.539 1.00 95.50 186 VAL A N 1
ATOM 1536 C CA . VAL A 1 186 ? 3.149 -7.551 5.581 1.00 95.50 186 VAL A CA 1
ATOM 1537 C C . VAL A 1 186 ? 3.415 -6.910 6.944 1.00 95.50 186 VAL A C 1
ATOM 1539 O O . VAL A 1 186 ? 2.464 -6.565 7.649 1.00 95.50 186 VAL A O 1
ATOM 1542 N N . LEU A 1 187 ? 4.685 -6.711 7.308 1.00 96.31 187 LEU A N 1
ATOM 1543 C CA . LEU A 1 187 ? 5.065 -6.049 8.559 1.00 96.31 187 LEU A CA 1
ATOM 1544 C C . LEU A 1 187 ? 4.560 -4.608 8.601 1.00 96.31 187 LEU A C 1
ATOM 1546 O O . LEU A 1 187 ? 3.965 -4.190 9.590 1.00 96.31 187 LEU A O 1
ATOM 1550 N N . GLU A 1 188 ? 4.737 -3.869 7.512 1.00 96.00 188 GLU A N 1
ATOM 1551 C CA . GLU A 1 188 ? 4.270 -2.493 7.374 1.00 96.00 188 GLU A CA 1
ATOM 1552 C C . GLU A 1 188 ? 2.742 -2.392 7.485 1.00 96.00 188 GLU A C 1
ATOM 1554 O O . GLU A 1 188 ? 2.221 -1.529 8.194 1.00 96.00 188 GLU A O 1
ATOM 1559 N N . TRP A 1 189 ? 2.013 -3.308 6.842 1.00 95.69 189 TRP A N 1
ATOM 1560 C CA . TRP A 1 189 ? 0.556 -3.395 6.937 1.00 95.69 189 TRP A CA 1
ATOM 1561 C C . TRP A 1 189 ? 0.080 -3.656 8.371 1.00 95.69 189 TRP A C 1
ATOM 1563 O O . TRP A 1 189 ? -0.815 -2.963 8.873 1.00 95.69 189 TRP A O 1
ATOM 1573 N N . GLY A 1 190 ? 0.698 -4.622 9.055 1.00 94.88 190 GLY A N 1
ATOM 1574 C CA . GLY A 1 190 ? 0.393 -4.934 10.450 1.00 94.88 190 GLY A CA 1
ATOM 1575 C C . GLY A 1 190 ? 0.712 -3.767 11.386 1.00 94.88 190 GLY A C 1
ATOM 1576 O O . GLY A 1 190 ? -0.124 -3.374 12.200 1.00 94.88 190 GLY A O 1
ATOM 1577 N N . PHE A 1 191 ? 1.887 -3.161 11.226 1.00 95.69 191 PHE A N 1
ATOM 1578 C CA . PHE A 1 191 ? 2.344 -2.047 12.051 1.00 95.69 191 PHE A CA 1
ATOM 1579 C C . PHE A 1 191 ? 1.472 -0.801 11.879 1.00 95.69 191 PHE A C 1
ATOM 1581 O O . PHE A 1 191 ? 1.019 -0.224 12.865 1.00 95.69 191 PHE A O 1
ATOM 1588 N N . ASN A 1 192 ? 1.161 -0.413 10.641 1.00 95.50 192 ASN A N 1
ATOM 1589 C CA . ASN A 1 192 ? 0.350 0.771 10.371 1.00 95.50 192 ASN A CA 1
ATOM 1590 C C . ASN A 1 192 ? -1.074 0.652 10.943 1.00 95.50 192 ASN A C 1
ATOM 1592 O O . ASN A 1 192 ? -1.608 1.582 11.549 1.00 95.50 192 ASN A O 1
ATOM 1596 N N . THR A 1 193 ? -1.691 -0.521 10.792 1.00 94.25 193 THR A N 1
ATOM 1597 C CA . THR A 1 193 ? -3.028 -0.778 11.346 1.00 94.25 193 THR A CA 1
ATOM 1598 C C . THR A 1 193 ? -3.012 -0.822 12.875 1.00 94.25 193 THR A C 1
ATOM 1600 O O . THR A 1 193 ? -3.939 -0.310 13.506 1.00 94.25 193 THR A O 1
ATOM 1603 N N . ALA A 1 194 ? -1.949 -1.362 13.479 1.00 94.00 194 ALA A N 1
ATOM 1604 C CA . ALA A 1 194 ? -1.758 -1.347 14.926 1.00 94.00 194 ALA A CA 1
ATOM 1605 C C . ALA A 1 194 ? -1.575 0.083 15.463 1.00 94.00 194 ALA A C 1
ATOM 1607 O O . ALA A 1 194 ? -2.231 0.457 16.437 1.00 94.00 194 ALA A O 1
ATOM 1608 N N . LEU A 1 195 ? -0.758 0.909 14.796 1.00 94.69 195 LEU A N 1
ATOM 1609 C CA . LEU A 1 195 ? -0.566 2.318 15.148 1.00 94.69 195 LEU A CA 1
ATOM 1610 C C . LEU A 1 195 ? -1.877 3.101 15.102 1.00 94.69 195 LEU A C 1
ATOM 1612 O O . LEU A 1 195 ? -2.193 3.820 16.047 1.00 94.69 195 LEU A O 1
ATOM 1616 N N . GLY A 1 196 ? -2.661 2.941 14.035 1.00 92.62 196 GLY A N 1
ATOM 1617 C CA . GLY A 1 196 ? -3.941 3.632 13.900 1.00 92.62 196 GLY A CA 1
ATOM 1618 C C . GLY A 1 196 ? -4.919 3.315 15.035 1.00 92.62 196 GLY A C 1
ATOM 1619 O O . GLY A 1 196 ? -5.568 4.211 15.575 1.00 92.62 196 GLY A O 1
ATOM 1620 N N . ILE A 1 197 ? -4.968 2.052 15.462 1.00 92.12 197 ILE A N 1
ATOM 1621 C CA . ILE A 1 197 ? -5.766 1.645 16.621 1.00 92.12 197 ILE A CA 1
ATOM 1622 C C . ILE A 1 197 ? -5.205 2.238 17.911 1.00 92.12 197 ILE A C 1
ATOM 1624 O O . ILE A 1 197 ? -5.964 2.809 18.697 1.00 92.12 197 ILE A O 1
ATOM 1628 N N . GLY A 1 198 ? -3.887 2.162 18.108 1.00 90.88 198 GLY A N 1
ATOM 1629 C CA . GLY A 1 198 ? -3.205 2.757 19.256 1.00 90.88 198 GLY A CA 1
ATOM 1630 C C . GLY A 1 198 ? -3.533 4.244 19.417 1.00 90.88 198 GLY A C 1
ATOM 1631 O O . GLY A 1 198 ? -3.970 4.664 20.490 1.00 90.88 198 GLY A O 1
ATOM 1632 N N . PHE A 1 199 ? -3.426 5.032 18.343 1.00 90.50 199 PHE A N 1
ATOM 1633 C CA . PHE A 1 199 ? -3.782 6.456 18.350 1.00 90.50 199 PHE A CA 1
ATOM 1634 C C . PHE A 1 199 ? -5.249 6.702 18.702 1.00 90.50 199 PHE A C 1
ATOM 1636 O O . PHE A 1 199 ? -5.555 7.609 19.485 1.00 90.50 199 PHE A O 1
ATOM 1643 N N . GLY A 1 200 ? -6.157 5.876 18.176 1.00 85.94 200 GLY A N 1
ATOM 1644 C CA . GLY A 1 200 ? -7.567 5.931 18.542 1.00 85.94 200 GLY A CA 1
ATOM 1645 C C . GLY A 1 200 ? -7.769 5.787 20.051 1.00 85.94 200 GLY A C 1
ATOM 1646 O O . GLY A 1 200 ? -8.503 6.584 20.642 1.00 85.94 200 GLY A O 1
ATOM 1647 N N . PHE A 1 201 ? -7.076 4.847 20.699 1.00 84.44 201 PHE A N 1
ATOM 1648 C CA . PHE A 1 201 ? -7.135 4.640 22.150 1.00 84.44 201 PHE A CA 1
ATOM 1649 C C . PHE A 1 201 ? -6.505 5.773 22.964 1.00 84.44 201 PHE A C 1
ATOM 1651 O O . PHE A 1 201 ? -7.170 6.303 23.853 1.00 84.44 201 PHE A O 1
ATOM 1658 N N . PHE A 1 202 ? -5.273 6.187 22.659 1.00 82.56 202 PHE A N 1
ATOM 1659 C CA . PHE A 1 202 ? -4.548 7.173 23.473 1.00 82.56 202 PHE A CA 1
ATOM 1660 C C . PHE A 1 202 ? -5.253 8.529 23.566 1.00 82.56 202 PHE A C 1
ATOM 1662 O O . PHE A 1 202 ? -5.271 9.136 24.636 1.00 82.56 202 PHE A O 1
ATOM 1669 N N . ARG A 1 203 ? -5.915 8.975 22.491 1.00 73.25 203 ARG A N 1
ATOM 1670 C CA . ARG A 1 203 ? -6.650 10.251 22.468 1.00 73.25 203 ARG A CA 1
ATOM 1671 C C . ARG A 1 203 ? -7.809 10.328 23.482 1.00 73.25 203 ARG A C 1
ATOM 1673 O O . ARG A 1 203 ? -8.319 11.412 23.737 1.00 73.25 203 ARG A O 1
ATOM 1680 N N . TRP A 1 204 ? -8.246 9.207 24.058 1.00 61.44 204 TRP A N 1
ATOM 1681 C CA . TRP A 1 204 ? -9.306 9.180 25.074 1.00 61.44 204 TRP A CA 1
ATOM 1682 C C . TRP A 1 204 ? -8.825 9.594 26.462 1.00 61.44 204 TRP A C 1
ATOM 1684 O O . TRP A 1 204 ? -9.536 10.312 27.158 1.00 61.44 204 TRP A O 1
ATOM 1694 N N . LYS A 1 205 ? -7.597 9.215 26.837 1.00 57.78 205 LYS A N 1
ATOM 1695 C CA . LYS A 1 205 ? -7.075 9.450 28.190 1.00 57.78 205 LYS A CA 1
ATOM 1696 C C . LYS A 1 205 ? -6.901 10.941 28.516 1.00 57.78 205 LYS A C 1
ATOM 1698 O O . LYS A 1 205 ? -6.818 11.298 29.678 1.00 57.78 205 LYS A O 1
ATOM 1703 N N . SER A 1 206 ? -6.854 11.818 27.513 1.00 58.78 206 SER A N 1
ATOM 1704 C CA . SER A 1 206 ? -6.636 13.256 27.711 1.00 58.78 206 SER A CA 1
ATOM 1705 C C . SER A 1 206 ? -7.919 14.075 27.924 1.00 58.78 206 SER A C 1
ATOM 1707 O O . SER A 1 206 ? -7.844 15.300 27.885 1.00 58.78 206 SER A O 1
ATOM 1709 N N . ARG A 1 207 ? -9.100 13.447 28.029 1.00 55.56 207 ARG A N 1
ATOM 1710 C CA . ARG A 1 207 ? -10.398 14.145 28.183 1.00 55.56 207 ARG A CA 1
ATOM 1711 C C . ARG A 1 207 ? -11.160 13.794 29.467 1.00 55.56 207 ARG A C 1
ATOM 1713 O O . ARG A 1 207 ? -12.300 14.223 29.614 1.00 55.56 207 ARG A O 1
ATOM 1720 N N . THR A 1 208 ? -10.538 13.033 30.357 1.00 50.50 208 THR A N 1
ATOM 1721 C CA . THR A 1 208 ? -11.005 12.730 31.718 1.00 50.50 208 THR A CA 1
ATOM 1722 C C . THR A 1 208 ? -10.022 13.327 32.701 1.00 50.50 208 THR A C 1
ATOM 1724 O O . THR A 1 208 ? -10.476 13.984 33.653 1.00 50.50 208 THR A O 1
#

Sequence (208 aa):
MSTLQEAIHTHYTDNPIRWREILTLRRQRGKWFWRFMVGFSALIMLIPVLWGDALKFRDAFSFTIAALVIANVVAYVLVVLRGVLTATDAIQRERRDNTWDLLMLTGVSRWQLILGKWFGVMRVTAVDYLWLFFLRLGTIFWAVGQMNFNQISYTSENYYSWRLADVSFANDAWGSALLLLVIFTVLEWGFNTALGIGFGFFRWKSRT

Foldseek 3Di:
DVVVVVVVPPPLVPDVLLVVLLVVLLVVDDPVVVVVLLVVLVVLLCQLVVCVPPDVSLVSLVVSLVVLVVSLVVLVVVLLVCLLVSLLVLLVVCVVVVVVVVVVVVVDDPVSVLVSSLSSSLVNSVVSLVVSLVSVVSSVVSVQQSVQVVVVVVVDDDDDDDDPVSRDPPDPVVVVVNVVSVVVSVVSSSVSNNVSNVVSVVVVVVPD

Secondary structure (DSSP, 8-state):
--HHHHHHHH-TT--HHHHHHHHHHHHTS-HHHHHHHHHHHHHHHHHHHHSTTTS-HHHHHHHHHHHHHHHHHHHHHHHHHHHHHHHHHHHHHHHHTTHHHHHHHTT--HHHHHHHHHHHHHHHHHHHHHHHHHHHHHHHHHHHHHHHHHHHHHH--S-----GGG-----THHHHHHHHHHHHHHHHHHHHHHHHHHHHHHTTGGG-

Radius of gyration: 23.51 Å; chains: 1; bounding box: 58×41×65 Å

pLDDT: mean 82.82, std 12.19, range [50.5, 96.75]